Protein AF-A0A2W6ZWV1-F1 (afdb_monomer)

Foldseek 3Di:
DDDDDDDDDDDDDPPPPPPPPPPDDDDDDDDDDDDDDDDDDDDDDDDDDDDDDDDDDDPPVPDDQFQWDDDPNDTDGDPPRNPPVVVVVVVVVVVVVVVVVVVVVVVVVVLADKAWEWDWALEAQIKIAIDIHHDDPADKWKWKWKDAPPDPDTDTPPVPTDRMDHHHPVQARIKMKMWIWGDDPPDIDIHIHDIHDSRHYDDD

Structure (mmCIF, N/CA/C/O backbone):
data_AF-A0A2W6ZWV1-F1
#
_entry.id   AF-A0A2W6ZWV1-F1
#
loop_
_atom_site.group_PDB
_atom_site.id
_atom_site.type_symbol
_atom_site.label_atom_id
_atom_site.label_alt_id
_atom_site.label_comp_id
_atom_site.label_asym_id
_atom_site.label_entity_id
_atom_site.label_seq_id
_atom_site.pdbx_PDB_ins_code
_atom_site.Cartn_x
_atom_site.Cartn_y
_atom_site.Cartn_z
_atom_site.occupancy
_atom_site.B_iso_or_equiv
_atom_site.auth_seq_id
_atom_site.auth_comp_id
_atom_site.auth_asym_id
_atom_site.auth_atom_id
_atom_site.pdbx_PDB_model_num
ATOM 1 N N . MET A 1 1 ? -29.691 -20.496 -54.248 1.00 43.66 1 MET A N 1
ATOM 2 C CA . MET A 1 1 ? -29.386 -19.123 -54.711 1.00 43.66 1 MET A CA 1
ATOM 3 C C . MET A 1 1 ? -30.352 -18.243 -53.939 1.00 43.66 1 MET A C 1
ATOM 5 O O . MET A 1 1 ? -31.536 -18.476 -54.107 1.00 43.66 1 MET A O 1
ATOM 9 N N . ILE A 1 2 ? -29.991 -17.430 -52.940 1.00 44.47 2 ILE A N 1
ATOM 10 C CA . ILE A 1 2 ? -29.048 -16.289 -52.891 1.00 44.47 2 ILE A CA 1
ATOM 11 C C . ILE A 1 2 ? -28.794 -16.019 -51.376 1.00 44.47 2 ILE A C 1
ATOM 13 O O . ILE A 1 2 ? -29.762 -15.986 -50.627 1.00 44.47 2 ILE A O 1
ATOM 17 N N . ASN A 1 3 ? -27.601 -16.283 -50.833 1.00 34.16 3 ASN A N 1
ATOM 18 C CA . ASN A 1 3 ? -26.575 -15.346 -50.321 1.00 34.16 3 ASN A CA 1
ATOM 19 C C . ASN A 1 3 ? -27.054 -14.082 -49.561 1.00 34.16 3 ASN A C 1
ATOM 21 O O . ASN A 1 3 ? -27.699 -13.250 -50.177 1.00 34.16 3 ASN A O 1
ATOM 25 N N . GLU A 1 4 ? -26.676 -13.943 -48.275 1.00 42.50 4 GLU A N 1
ATOM 26 C CA . GLU A 1 4 ? -26.091 -12.743 -47.616 1.00 42.50 4 GLU A CA 1
ATOM 27 C C . GLU A 1 4 ? -26.256 -12.788 -46.079 1.00 42.50 4 GLU A C 1
ATOM 29 O O . GLU A 1 4 ? -27.302 -12.464 -45.521 1.00 42.50 4 GLU A O 1
ATOM 34 N N . THR A 1 5 ? -25.180 -13.149 -45.376 1.00 47.94 5 THR A N 1
ATOM 35 C CA . THR A 1 5 ? -24.974 -12.852 -43.949 1.00 47.94 5 THR A CA 1
ATOM 36 C C . THR A 1 5 ? -23.886 -11.792 -43.842 1.00 47.94 5 THR A C 1
ATOM 38 O O . THR A 1 5 ? -22.761 -12.001 -44.292 1.00 47.94 5 THR A O 1
ATOM 41 N N . ALA A 1 6 ? -24.240 -10.648 -43.258 1.00 41.69 6 ALA A N 1
ATOM 42 C CA . ALA A 1 6 ? -23.368 -9.504 -43.041 1.00 41.69 6 ALA A CA 1
ATOM 43 C C . ALA A 1 6 ? -22.254 -9.827 -42.026 1.00 41.69 6 ALA A C 1
ATOM 45 O O . ALA A 1 6 ? -22.515 -10.047 -40.842 1.00 41.69 6 ALA A O 1
ATOM 46 N N . GLN A 1 7 ? -21.007 -9.816 -42.496 1.00 43.12 7 GLN A N 1
ATOM 47 C CA . GLN A 1 7 ? -19.794 -9.972 -41.695 1.00 43.12 7 GLN A CA 1
ATOM 48 C C . GLN A 1 7 ? -19.290 -8.588 -41.247 1.00 43.12 7 GLN A C 1
ATOM 50 O O . GLN A 1 7 ? -19.015 -7.719 -42.075 1.00 43.12 7 GLN A O 1
ATOM 55 N N . ARG A 1 8 ? -19.157 -8.375 -39.931 1.00 38.84 8 ARG A N 1
ATOM 56 C CA . ARG A 1 8 ? -18.456 -7.215 -39.347 1.00 38.84 8 ARG A CA 1
ATOM 57 C C . ARG A 1 8 ? -16.939 -7.311 -39.604 1.00 38.84 8 ARG A C 1
ATOM 59 O O . ARG A 1 8 ? -16.401 -8.417 -39.549 1.00 38.84 8 ARG A O 1
ATOM 66 N N . PRO A 1 9 ? -16.227 -6.187 -39.800 1.00 42.25 9 PRO A N 1
ATOM 67 C CA . PRO A 1 9 ? -14.775 -6.177 -39.936 1.00 42.25 9 PRO A CA 1
ATOM 68 C C . PRO A 1 9 ? -14.1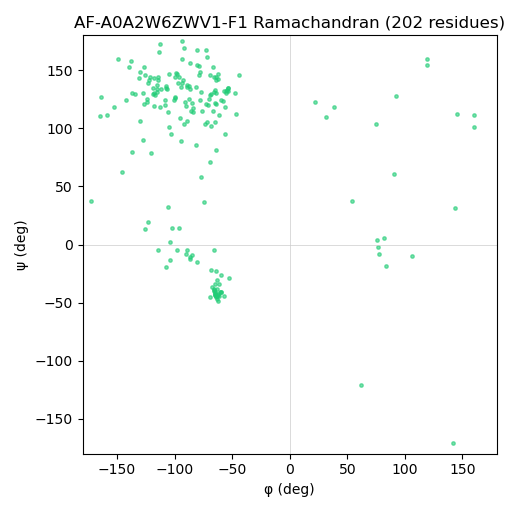09 -6.224 -38.552 1.00 42.25 9 PRO A C 1
ATOM 70 O O . PRO A 1 9 ? -14.525 -5.501 -37.648 1.00 42.25 9 PRO A O 1
ATOM 73 N N . GLY A 1 10 ? -13.070 -7.050 -38.383 1.00 51.28 10 GLY A N 1
ATOM 74 C CA . GLY A 1 10 ? -12.205 -6.969 -37.196 1.00 51.28 10 GLY A CA 1
ATOM 75 C C . GLY A 1 10 ? -11.655 -8.271 -36.610 1.00 51.28 10 GLY A C 1
ATOM 76 O O . GLY A 1 10 ? -11.444 -8.323 -35.405 1.00 51.28 10 GLY A O 1
ATOM 77 N N . GLN A 1 11 ? -11.404 -9.315 -37.405 1.00 43.31 11 GLN A N 1
ATOM 78 C CA . GLN A 1 11 ? -10.593 -10.455 -36.954 1.00 43.31 11 GLN A CA 1
ATOM 79 C C . GLN A 1 11 ? -9.477 -10.730 -37.961 1.00 43.31 11 GLN A C 1
ATOM 81 O O . GLN A 1 11 ? -9.651 -11.486 -38.912 1.00 43.31 11 GLN A O 1
ATOM 86 N N . SER A 1 12 ? -8.327 -10.089 -37.764 1.00 44.97 12 SER A N 1
ATOM 87 C CA . SER A 1 12 ? -7.064 -10.552 -38.335 1.00 44.97 12 SER A CA 1
ATOM 88 C C . SER A 1 12 ? -6.467 -11.602 -37.399 1.00 44.97 12 SER A C 1
ATOM 90 O O . SER A 1 12 ? -6.266 -11.361 -36.209 1.00 44.97 12 SER A O 1
ATOM 92 N N . SER A 1 13 ? -6.259 -12.775 -37.985 1.00 42.81 13 SER A N 1
ATOM 93 C CA . SER A 1 13 ? -5.775 -14.023 -37.414 1.00 42.81 13 SER A CA 1
ATOM 94 C C . SER A 1 13 ? -4.449 -13.882 -36.656 1.00 42.81 13 SER A C 1
ATOM 96 O O . SER A 1 13 ? -3.483 -13.314 -37.156 1.00 42.81 13 SER A O 1
ATOM 98 N N . PHE A 1 14 ? -4.397 -14.484 -35.469 1.00 51.03 14 PHE A N 1
ATOM 99 C CA . PHE A 1 14 ? -3.234 -14.661 -34.589 1.00 51.03 14 PHE A CA 1
ATOM 100 C C . PHE A 1 14 ? -2.252 -15.745 -35.109 1.00 51.03 14 PHE A C 1
ATOM 102 O O . PHE A 1 14 ? -1.696 -16.514 -34.330 1.00 51.03 14 PHE A O 1
ATOM 109 N N . GLY A 1 15 ? -2.072 -15.852 -36.432 1.00 46.47 15 GLY A N 1
ATOM 110 C CA . GLY A 1 15 ? -1.287 -16.916 -37.078 1.00 46.47 15 GLY A CA 1
ATOM 111 C C . GLY A 1 15 ? 0.069 -16.496 -37.657 1.00 46.47 15 GLY A C 1
ATOM 112 O O . GLY A 1 15 ? 0.929 -17.350 -37.836 1.00 46.47 15 GLY A O 1
ATOM 113 N N . ASP A 1 16 ? 0.299 -15.203 -37.907 1.00 47.28 16 ASP A N 1
ATOM 114 C CA . ASP A 1 16 ? 1.434 -14.753 -38.737 1.00 47.28 16 ASP A CA 1
ATOM 115 C C . ASP A 1 16 ? 2.629 -14.165 -37.960 1.00 47.28 16 ASP A C 1
ATOM 117 O O . ASP A 1 16 ? 3.623 -13.768 -38.563 1.00 47.28 16 ASP A O 1
ATOM 121 N N . LEU A 1 17 ? 2.595 -14.140 -36.622 1.00 48.06 17 LEU A N 1
ATOM 122 C CA . LEU A 1 17 ? 3.702 -13.596 -35.810 1.00 48.06 17 LEU A CA 1
ATOM 123 C C . LEU A 1 17 ? 4.677 -14.652 -35.267 1.00 48.06 17 LEU A C 1
ATOM 125 O O . LEU A 1 17 ? 5.706 -14.292 -34.703 1.00 48.06 17 LEU A O 1
ATOM 129 N N . GLN A 1 18 ? 4.412 -15.947 -35.468 1.00 48.28 18 GLN A N 1
ATOM 130 C CA . GLN A 1 18 ? 5.258 -17.008 -34.908 1.00 48.28 18 GLN A CA 1
ATOM 131 C C . GLN A 1 18 ? 6.462 -17.377 -35.798 1.00 48.28 18 GLN A C 1
ATOM 133 O O . GLN A 1 18 ? 7.359 -18.072 -35.335 1.00 48.28 18 GLN A O 1
ATOM 138 N N . ASN A 1 19 ? 6.529 -16.896 -37.047 1.00 44.16 19 ASN A N 1
ATOM 139 C CA . ASN A 1 19 ? 7.543 -17.335 -38.018 1.00 44.16 19 ASN A CA 1
ATOM 140 C C . ASN A 1 19 ? 8.714 -16.349 -38.230 1.00 44.16 19 ASN A C 1
ATOM 142 O O . ASN A 1 19 ? 9.462 -16.485 -39.194 1.00 44.16 19 ASN A O 1
ATOM 146 N N . SER A 1 20 ? 8.887 -15.352 -37.350 1.00 45.50 20 SER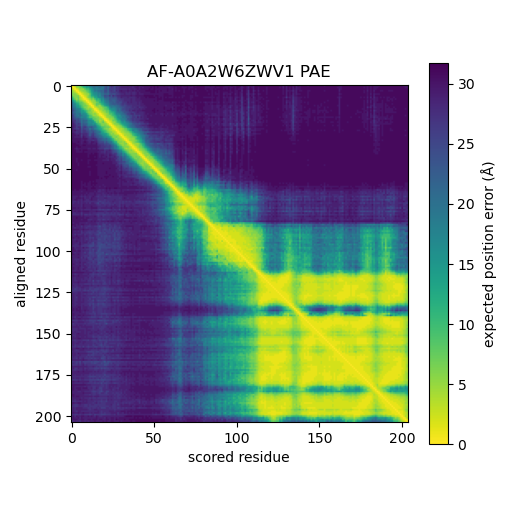 A N 1
ATOM 147 C CA . SER A 1 20 ? 9.931 -14.314 -37.483 1.00 45.50 20 SER A CA 1
ATOM 148 C C . SER A 1 20 ? 10.884 -14.209 -36.278 1.00 45.50 20 SER A C 1
ATOM 150 O O . SER A 1 20 ? 11.548 -13.184 -36.118 1.00 45.50 20 SER A O 1
ATOM 152 N N . MET A 1 21 ? 10.972 -15.241 -35.427 1.00 47.94 21 MET A N 1
AT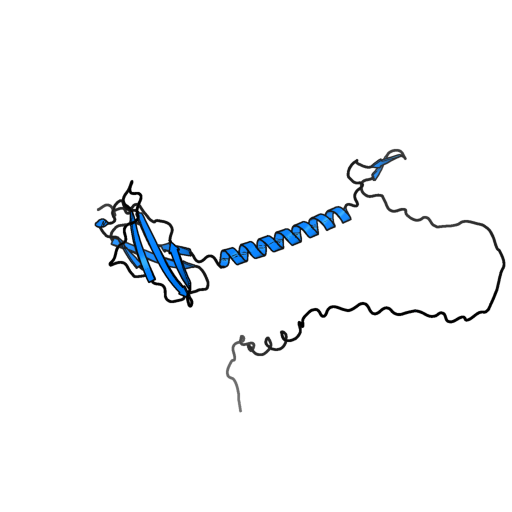OM 153 C CA . MET A 1 21 ? 11.812 -15.228 -34.212 1.00 47.94 21 MET A CA 1
ATOM 154 C C . MET A 1 21 ? 12.810 -16.393 -34.078 1.00 47.94 21 MET A C 1
ATOM 156 O O . MET A 1 21 ? 13.438 -16.519 -33.035 1.00 47.94 21 MET A O 1
ATOM 160 N N . ASP A 1 22 ? 13.059 -17.158 -35.148 1.00 47.38 22 ASP A N 1
ATOM 161 C CA . ASP A 1 22 ? 14.064 -18.245 -35.180 1.00 47.38 22 ASP A CA 1
ATOM 162 C C . ASP A 1 22 ? 15.343 -17.895 -35.979 1.00 47.38 22 ASP A C 1
ATOM 164 O O . ASP A 1 22 ? 15.986 -18.740 -36.600 1.00 47.38 22 ASP A O 1
ATOM 168 N N . SER A 1 23 ? 15.760 -16.625 -36.001 1.00 51.56 23 SER A N 1
ATOM 169 C CA . SER A 1 23 ? 17.027 -16.230 -36.647 1.00 51.56 23 SER A CA 1
ATOM 170 C C . SER A 1 23 ? 17.737 -15.081 -35.944 1.00 51.56 23 SER A C 1
ATOM 172 O O . SER A 1 23 ? 17.967 -14.029 -36.527 1.00 51.56 23 SER A O 1
ATOM 174 N N . MET A 1 24 ? 18.142 -15.300 -34.693 1.00 44.84 24 MET A N 1
ATOM 175 C CA . MET A 1 24 ? 19.261 -14.564 -34.090 1.00 44.84 24 MET A CA 1
ATOM 176 C C . MET A 1 24 ? 20.141 -15.545 -33.317 1.00 44.84 24 MET A C 1
ATOM 178 O O . MET A 1 24 ? 20.039 -15.705 -32.104 1.00 44.84 24 MET A O 1
ATOM 182 N N . GLY A 1 25 ? 20.976 -16.251 -34.080 1.00 45.16 25 GLY A N 1
ATOM 183 C CA . GLY A 1 25 ? 22.075 -17.047 -33.559 1.00 45.16 25 GLY A CA 1
ATOM 184 C C . GLY A 1 25 ? 23.157 -16.175 -32.915 1.00 45.16 25 GLY A C 1
ATOM 185 O O . GLY A 1 25 ? 23.340 -15.006 -33.254 1.00 45.16 25 GLY A O 1
ATOM 186 N N . LEU A 1 26 ? 23.848 -16.799 -31.967 1.00 50.38 26 LEU A N 1
ATOM 187 C CA . LEU A 1 26 ? 25.019 -16.336 -31.221 1.00 50.38 26 LEU A CA 1
ATOM 188 C C . LEU A 1 26 ? 26.076 -15.648 -32.114 1.00 50.38 26 LEU A C 1
ATOM 190 O O . LEU A 1 26 ? 26.304 -16.111 -33.233 1.00 50.38 26 LEU A O 1
ATOM 194 N N . PRO A 1 27 ? 26.802 -14.619 -31.632 1.00 45.56 27 PRO A N 1
ATOM 195 C CA . PRO A 1 27 ? 27.991 -14.145 -32.329 1.00 45.56 27 PRO A CA 1
ATOM 196 C C . PRO A 1 27 ? 29.132 -15.162 -32.171 1.00 45.56 27 PRO A C 1
ATOM 198 O O . PRO A 1 27 ? 29.745 -15.286 -31.111 1.00 45.56 27 PRO A O 1
ATOM 201 N N . ASP A 1 28 ? 29.398 -15.889 -33.254 1.00 44.91 28 ASP A N 1
ATOM 202 C CA . ASP A 1 28 ? 30.592 -16.704 -33.460 1.00 44.91 28 ASP A CA 1
ATOM 203 C C . ASP A 1 28 ? 31.830 -15.787 -33.543 1.00 44.91 28 ASP A C 1
ATOM 205 O O . ASP A 1 28 ? 31.824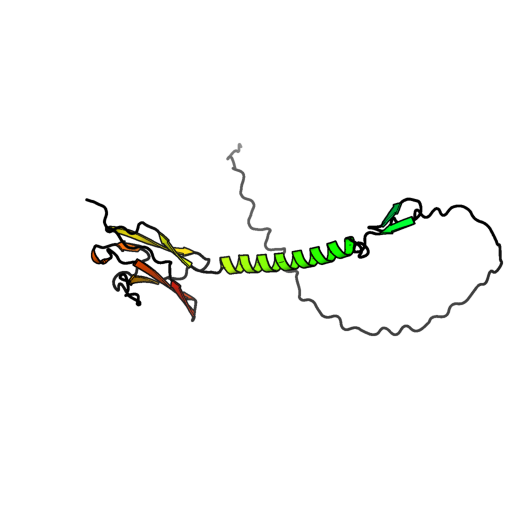 -14.765 -34.237 1.00 44.91 28 ASP A O 1
ATOM 209 N N . VAL A 1 29 ? 32.887 -16.117 -32.802 1.00 51.88 29 VAL A N 1
ATOM 210 C CA . VAL A 1 29 ? 34.130 -15.333 -32.730 1.00 51.88 29 VAL A CA 1
ATOM 211 C C . VAL A 1 29 ? 35.028 -15.718 -33.911 1.00 51.88 29 VAL A C 1
ATOM 213 O O . VAL A 1 29 ? 35.492 -16.859 -33.958 1.00 51.88 29 VAL A O 1
ATOM 216 N N . PRO A 1 30 ? 35.369 -14.813 -34.850 1.00 49.31 30 PRO A N 1
ATOM 217 C CA . PRO A 1 30 ? 36.298 -15.170 -35.912 1.00 49.31 30 PRO A CA 1
ATOM 218 C C . PRO A 1 30 ? 37.742 -15.206 -35.392 1.00 49.31 30 PRO A C 1
ATOM 220 O O . PRO A 1 30 ? 38.339 -14.186 -35.044 1.00 49.31 30 PRO A O 1
ATOM 223 N N . MET A 1 31 ? 38.335 -16.404 -35.405 1.00 40.31 31 MET A N 1
ATOM 224 C CA . MET A 1 31 ? 39.785 -16.592 -35.373 1.00 40.31 31 MET A CA 1
ATOM 225 C C . MET A 1 31 ? 40.438 -15.919 -36.589 1.00 40.31 31 MET A C 1
ATOM 227 O O . MET A 1 31 ? 40.142 -16.240 -37.741 1.00 40.31 31 MET A O 1
ATOM 231 N N . VAL A 1 32 ? 41.394 -15.031 -36.325 1.00 44.44 32 VAL A N 1
ATOM 232 C CA . VAL A 1 32 ? 42.255 -14.411 -37.336 1.00 44.44 32 VAL A CA 1
ATOM 233 C C . VAL A 1 32 ? 43.188 -15.477 -37.923 1.00 44.44 32 VAL A C 1
ATOM 235 O O . VAL A 1 32 ? 44.186 -15.858 -37.313 1.00 44.44 32 VAL A O 1
ATOM 238 N N . ARG A 1 33 ? 42.878 -15.970 -39.126 1.00 43.34 33 ARG A N 1
ATOM 239 C CA . ARG A 1 33 ? 43.815 -16.754 -39.940 1.00 43.34 33 ARG A CA 1
ATOM 240 C C . ARG A 1 33 ? 44.690 -15.812 -40.766 1.00 43.34 33 ARG A C 1
ATOM 242 O O . ARG A 1 33 ? 44.213 -15.106 -41.649 1.00 43.34 33 ARG A O 1
ATOM 249 N N . SER A 1 34 ? 45.983 -15.836 -40.457 1.00 46.88 34 SER A N 1
ATOM 250 C CA . SER A 1 34 ? 47.065 -15.229 -41.232 1.00 46.88 34 SER A CA 1
ATOM 251 C C . SER A 1 34 ? 47.057 -15.755 -42.673 1.00 46.88 34 SER A C 1
ATOM 253 O O . SER A 1 34 ? 47.219 -16.954 -42.898 1.00 46.88 34 SER A O 1
ATOM 255 N N . LEU A 1 35 ? 46.862 -14.863 -43.646 1.00 51.19 35 LEU A N 1
ATOM 256 C CA . LEU A 1 35 ? 47.066 -15.143 -45.066 1.00 51.19 35 LEU A CA 1
ATOM 257 C C . LEU A 1 35 ? 48.363 -14.471 -45.517 1.00 51.19 35 LEU A C 1
ATOM 259 O O . LEU A 1 35 ? 48.436 -13.267 -45.764 1.00 51.19 35 LEU A O 1
ATOM 263 N N . SER A 1 36 ? 49.395 -15.297 -45.616 1.00 45.31 36 SER A N 1
ATOM 264 C CA . SER A 1 36 ? 50.686 -15.026 -46.231 1.00 45.31 36 SER A CA 1
ATOM 265 C C . SER A 1 36 ? 50.509 -14.719 -47.723 1.00 45.31 36 SER A C 1
ATOM 267 O O . SER A 1 36 ? 50.160 -15.582 -48.528 1.00 45.31 36 SER A O 1
ATOM 269 N N . ARG A 1 37 ? 50.762 -13.465 -48.111 1.00 42.75 37 ARG A N 1
ATOM 270 C CA . ARG A 1 37 ? 50.721 -13.010 -49.506 1.00 42.75 37 ARG A CA 1
ATOM 271 C C . ARG A 1 37 ? 52.112 -13.132 -50.130 1.00 42.75 37 ARG A C 1
ATOM 273 O O . ARG A 1 37 ? 52.989 -12.316 -49.866 1.00 42.75 37 ARG A O 1
ATOM 280 N N . ALA A 1 38 ? 52.311 -14.154 -50.960 1.00 53.00 38 ALA A N 1
ATOM 281 C CA . ALA A 1 38 ? 53.476 -14.263 -51.837 1.00 53.00 38 ALA A CA 1
ATOM 282 C C . ALA A 1 38 ? 53.317 -13.352 -53.078 1.00 53.00 38 ALA A C 1
ATOM 284 O O . ALA A 1 38 ? 52.190 -13.143 -53.541 1.00 53.00 38 ALA A O 1
ATOM 285 N N . PRO A 1 39 ? 54.413 -12.806 -53.640 1.00 50.28 39 PRO A N 1
ATOM 286 C CA . PRO A 1 39 ? 54.352 -11.829 -54.721 1.00 50.28 39 PRO A CA 1
ATOM 287 C C . PRO A 1 39 ? 54.299 -12.512 -56.095 1.00 50.28 39 PRO A C 1
ATOM 289 O O . PRO A 1 39 ? 55.074 -13.424 -56.380 1.00 50.28 39 PRO A O 1
ATOM 292 N N . ARG A 1 40 ? 53.437 -12.020 -56.992 1.00 51.53 40 ARG A N 1
ATOM 293 C CA . ARG A 1 40 ? 53.537 -12.299 -58.431 1.00 51.53 40 ARG A CA 1
ATOM 294 C C . ARG A 1 40 ? 54.068 -11.062 -59.143 1.00 51.53 40 ARG A C 1
ATOM 296 O O . ARG A 1 40 ? 53.431 -10.015 -59.162 1.00 51.53 40 ARG A O 1
ATOM 303 N N . ARG A 1 41 ? 55.269 -11.223 -59.693 1.00 46.84 41 ARG A N 1
ATOM 304 C CA . ARG A 1 41 ? 55.918 -10.316 -60.636 1.00 46.84 41 ARG A CA 1
ATOM 305 C C . ARG A 1 41 ? 55.171 -10.379 -61.970 1.00 46.84 41 ARG A C 1
ATOM 307 O O . ARG A 1 41 ? 55.024 -11.471 -62.506 1.00 46.84 41 ARG A O 1
ATOM 314 N N . SER A 1 42 ? 54.795 -9.227 -62.512 1.00 48.78 42 SER A N 1
ATOM 315 C CA . SER A 1 42 ? 54.659 -9.025 -63.956 1.00 48.78 42 SER A CA 1
ATOM 316 C C . SER A 1 42 ? 55.153 -7.625 -64.287 1.00 48.78 42 SER A C 1
ATOM 318 O O . SER A 1 42 ? 54.741 -6.644 -63.675 1.00 48.78 42 SER A O 1
ATOM 320 N N . ALA A 1 43 ? 56.113 -7.591 -65.198 1.00 44.81 43 ALA A N 1
ATOM 321 C CA . ALA A 1 43 ? 56.806 -6.419 -65.696 1.00 44.81 43 ALA A CA 1
ATOM 322 C C . ALA A 1 43 ? 56.134 -5.877 -66.974 1.00 44.81 43 ALA A C 1
ATOM 324 O O . ALA A 1 43 ? 55.307 -6.570 -67.563 1.00 44.81 43 ALA A O 1
ATOM 325 N N . ILE A 1 44 ? 56.653 -4.723 -67.435 1.00 49.22 44 ILE A N 1
ATOM 326 C CA . ILE A 1 44 ? 56.526 -4.093 -68.773 1.00 49.22 44 ILE A CA 1
ATOM 327 C C . ILE A 1 44 ? 55.336 -3.097 -68.854 1.00 49.22 44 ILE A C 1
ATOM 329 O O . ILE A 1 44 ? 54.234 -3.453 -68.469 1.00 49.22 44 ILE A O 1
ATOM 333 N N . ALA A 1 45 ? 55.440 -1.828 -69.287 1.00 42.75 45 ALA A N 1
ATOM 334 C CA . ALA A 1 45 ? 56.453 -1.085 -70.049 1.00 42.75 45 ALA A CA 1
ATOM 335 C C . ALA A 1 45 ? 56.507 0.415 -69.666 1.00 42.75 45 ALA A C 1
ATOM 337 O O . ALA A 1 45 ? 55.541 0.986 -69.170 1.00 42.75 45 ALA A O 1
ATOM 338 N N . MET A 1 46 ? 57.645 1.036 -69.992 1.00 47.03 46 MET A N 1
ATOM 339 C CA . MET A 1 46 ? 57.938 2.473 -69.994 1.00 47.03 46 MET A CA 1
ATOM 340 C C . MET A 1 46 ? 57.078 3.298 -70.968 1.00 47.03 46 MET A C 1
ATOM 342 O O . MET A 1 46 ? 56.893 2.890 -72.111 1.00 47.03 46 MET A O 1
ATOM 346 N N . ALA A 1 47 ? 56.770 4.540 -70.580 1.00 46.47 47 ALA A N 1
ATOM 347 C CA . ALA A 1 47 ? 56.877 5.708 -71.459 1.00 46.47 47 ALA A CA 1
ATOM 348 C C . ALA A 1 47 ? 57.127 6.967 -70.608 1.00 46.47 47 ALA A C 1
ATOM 350 O O . ALA A 1 47 ? 56.327 7.318 -69.744 1.00 46.47 47 ALA A O 1
ATOM 351 N N . ALA A 1 48 ? 58.270 7.614 -70.828 1.00 47.53 48 ALA A N 1
ATOM 352 C CA . ALA A 1 48 ? 58.645 8.894 -70.241 1.00 47.53 48 ALA A CA 1
ATOM 353 C C . ALA A 1 48 ? 58.354 10.025 -71.240 1.00 47.53 48 ALA A C 1
ATOM 355 O O . ALA A 1 48 ? 58.538 9.809 -72.435 1.00 47.53 48 ALA A O 1
ATOM 356 N N . LEU A 1 49 ? 57.978 11.213 -70.744 1.00 44.97 49 LEU A N 1
ATOM 357 C CA . LEU A 1 49 ? 58.624 12.518 -71.008 1.00 44.97 49 LEU A CA 1
ATOM 358 C C . LEU A 1 49 ? 57.680 13.707 -70.705 1.00 44.97 49 LEU A C 1
ATOM 360 O O . LEU A 1 49 ? 56.690 13.933 -71.387 1.00 44.97 49 LEU A O 1
ATOM 364 N N . LEU A 1 50 ? 58.049 14.440 -69.648 1.00 50.84 50 LEU A N 1
ATOM 365 C CA . LEU A 1 50 ? 58.070 15.902 -69.454 1.00 50.84 50 LEU A CA 1
ATOM 366 C C . LEU A 1 50 ? 57.189 16.824 -70.329 1.00 50.84 50 LEU A C 1
ATOM 368 O O . LEU A 1 50 ? 57.424 16.982 -71.523 1.00 50.84 50 LEU A O 1
ATO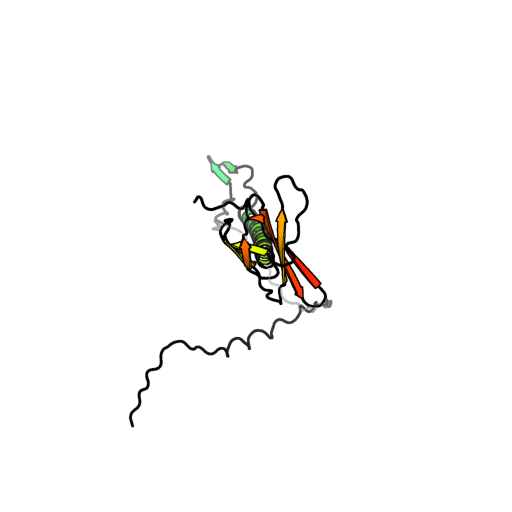M 372 N N . GLY A 1 51 ? 56.336 17.606 -69.654 1.00 41.41 51 GLY A N 1
ATOM 373 C CA . GLY A 1 51 ? 55.752 18.857 -70.153 1.00 41.41 51 GLY A CA 1
ATOM 374 C C . GLY A 1 51 ? 55.274 19.744 -68.995 1.00 41.41 51 GLY A C 1
ATOM 375 O O . GLY A 1 51 ? 54.351 19.385 -68.270 1.00 41.41 51 GLY A O 1
ATOM 376 N N . SER A 1 52 ? 55.953 20.869 -68.788 1.00 48.00 52 SER A N 1
ATOM 377 C CA . SER A 1 52 ? 55.785 21.802 -67.667 1.00 48.00 52 SER A CA 1
ATOM 378 C C . SER A 1 52 ? 54.700 22.870 -67.906 1.00 48.00 52 SER A C 1
ATOM 380 O O . SER A 1 52 ? 54.505 23.294 -69.038 1.00 48.00 52 SER A O 1
ATOM 382 N N . LEU A 1 53 ? 54.164 23.407 -66.794 1.00 48.03 53 LEU A N 1
ATOM 383 C CA . LEU A 1 53 ? 53.737 24.810 -66.574 1.00 48.03 53 LEU A CA 1
ATOM 384 C C . LEU A 1 53 ? 52.425 25.332 -67.219 1.00 48.03 53 LEU A C 1
ATOM 386 O O . LEU A 1 53 ? 52.414 25.751 -68.367 1.00 48.03 53 LEU A O 1
ATOM 390 N N . LEU A 1 54 ? 51.367 25.460 -66.394 1.00 45.69 54 LEU A N 1
ATOM 391 C CA . LEU A 1 54 ? 50.770 26.727 -65.887 1.00 45.69 54 LEU A CA 1
ATOM 392 C C . LEU A 1 54 ? 49.236 26.681 -65.721 1.00 45.69 54 LEU A C 1
ATOM 394 O O . LEU A 1 54 ? 48.474 26.659 -66.676 1.00 45.69 54 LEU A O 1
ATOM 398 N N . ALA A 1 55 ? 48.836 26.732 -64.446 1.00 52.06 55 ALA A N 1
ATOM 399 C CA . ALA A 1 55 ? 47.738 27.506 -63.864 1.00 52.06 55 ALA A CA 1
ATOM 400 C C . ALA A 1 55 ? 46.489 27.800 -64.717 1.00 52.06 55 ALA A C 1
ATOM 402 O O . ALA A 1 55 ? 46.469 28.741 -65.506 1.00 52.06 55 ALA A O 1
ATOM 403 N N . SER A 1 56 ? 45.370 27.157 -64.374 1.00 46.19 56 SER A N 1
ATOM 404 C CA . SER A 1 56 ? 44.108 27.873 -64.119 1.00 46.19 56 SER A CA 1
ATOM 405 C C . SER A 1 56 ? 43.111 26.981 -63.373 1.00 46.19 56 SER A C 1
ATOM 407 O O . SER A 1 56 ? 42.777 25.895 -63.828 1.00 46.19 56 SER A O 1
ATOM 409 N N . GLY A 1 57 ? 42.591 27.481 -62.249 1.00 52.31 57 GLY A N 1
ATOM 410 C CA . GLY A 1 57 ? 41.251 27.111 -61.790 1.00 52.31 57 GLY A CA 1
ATOM 411 C C . GLY A 1 57 ? 41.122 25.907 -60.858 1.00 52.31 57 GLY A C 1
ATOM 412 O O . GLY A 1 57 ? 40.362 24.993 -61.143 1.00 52.31 57 GLY A O 1
ATOM 413 N N . LEU A 1 58 ? 41.743 25.956 -59.680 1.00 40.59 58 LEU A N 1
ATOM 414 C CA . LEU A 1 58 ? 41.122 25.363 -58.493 1.00 40.59 58 LEU A CA 1
ATOM 415 C C . LEU A 1 58 ? 40.946 26.474 -57.464 1.00 40.59 58 LEU A C 1
ATOM 417 O O . LEU A 1 58 ? 41.710 26.601 -56.511 1.00 40.59 58 LEU A O 1
ATOM 421 N N . ALA A 1 59 ? 39.908 27.288 -57.666 1.00 42.62 59 ALA A N 1
ATOM 422 C CA . ALA A 1 59 ? 39.229 27.905 -56.540 1.00 42.62 59 ALA A CA 1
ATOM 423 C C . ALA A 1 59 ? 38.619 26.754 -55.731 1.00 42.62 59 ALA A C 1
ATOM 425 O O . ALA A 1 59 ? 37.460 26.387 -55.905 1.00 42.62 59 ALA A O 1
ATOM 426 N N . GLN A 1 60 ? 39.437 26.111 -54.898 1.00 43.94 60 GLN A N 1
ATOM 427 C CA . GLN A 1 60 ? 38.897 25.344 -53.795 1.00 43.94 60 GLN A CA 1
ATOM 428 C C . GLN A 1 60 ? 38.236 26.391 -52.913 1.00 43.94 60 GLN A C 1
ATOM 430 O O . GLN A 1 60 ? 38.926 27.205 -52.305 1.00 43.94 60 GLN A O 1
ATOM 435 N N . ALA A 1 61 ? 36.907 26.443 -52.931 1.00 40.59 61 ALA A N 1
ATOM 436 C CA . ALA A 1 61 ? 36.153 27.076 -51.869 1.00 40.59 61 ALA A CA 1
ATOM 437 C C . ALA A 1 61 ? 36.590 26.367 -50.581 1.00 40.59 61 ALA A C 1
ATOM 439 O O . ALA A 1 61 ? 36.181 25.240 -50.306 1.00 40.59 61 ALA A O 1
ATOM 440 N N . GLN A 1 62 ? 37.562 26.962 -49.893 1.00 43.69 62 GLN A N 1
ATOM 441 C CA . GLN A 1 62 ? 38.161 26.395 -48.700 1.00 43.69 62 GLN A CA 1
ATOM 442 C C . GLN A 1 62 ? 37.096 26.466 -47.614 1.00 43.69 62 GLN A C 1
ATOM 444 O O . GLN A 1 62 ? 36.500 27.522 -47.397 1.00 43.69 62 GLN A O 1
ATOM 449 N N . GLY A 1 63 ? 36.813 25.313 -47.008 1.00 48.53 63 GLY A N 1
ATOM 450 C CA . GLY A 1 63 ? 35.804 25.167 -45.969 1.00 48.53 63 GLY A CA 1
ATOM 451 C C . GLY A 1 63 ? 35.945 26.259 -44.916 1.00 48.53 63 GLY A C 1
ATOM 452 O O . GLY A 1 63 ? 37.038 26.520 -44.414 1.00 48.53 63 GLY A O 1
ATOM 453 N N . MET A 1 64 ? 34.832 26.917 -44.607 1.00 58.50 64 MET A N 1
ATOM 454 C CA . MET A 1 64 ? 34.791 27.876 -43.5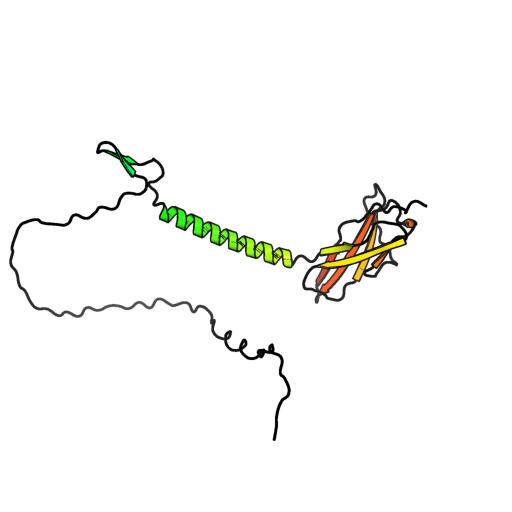14 1.00 58.50 64 MET A CA 1
ATOM 455 C C . MET A 1 64 ? 35.059 27.111 -42.216 1.00 58.50 64 MET A C 1
ATOM 457 O O . MET A 1 64 ? 34.353 26.150 -41.911 1.00 58.50 64 MET A O 1
ATOM 461 N N . VAL A 1 65 ? 36.111 27.498 -41.490 1.00 63.25 65 VAL A N 1
ATOM 462 C CA . VAL A 1 65 ? 36.463 26.884 -40.205 1.00 63.25 65 VAL A CA 1
ATOM 463 C C . VAL A 1 65 ? 35.328 27.179 -39.215 1.00 63.25 65 VAL A C 1
ATOM 465 O O . VAL A 1 65 ? 35.026 28.357 -38.993 1.00 63.25 65 VAL A O 1
ATOM 468 N N . PRO A 1 66 ? 34.676 26.156 -38.630 1.00 64.00 66 PRO A N 1
ATOM 469 C CA . PRO A 1 66 ? 33.618 26.362 -37.648 1.00 64.00 66 PRO A CA 1
ATOM 470 C C . PRO A 1 66 ? 34.124 27.234 -36.495 1.00 64.00 66 PRO A C 1
ATOM 472 O O . PRO A 1 66 ? 35.201 26.995 -35.956 1.00 64.00 66 PRO A O 1
ATOM 475 N N . GLY A 1 67 ? 33.368 28.271 -36.135 1.00 64.94 67 GLY A N 1
ATOM 476 C CA . GLY A 1 67 ? 33.722 29.156 -35.021 1.00 64.94 67 GLY A CA 1
ATOM 477 C C . GLY A 1 67 ? 34.745 30.256 -35.333 1.00 64.94 67 GLY A C 1
ATOM 478 O O . GLY A 1 67 ? 35.121 30.980 -34.408 1.00 64.94 67 GLY A O 1
ATOM 479 N N . CYS A 1 68 ? 35.160 30.425 -36.594 1.00 72.25 68 CYS A N 1
ATOM 480 C CA . CYS A 1 68 ? 36.005 31.538 -37.031 1.00 72.25 68 CYS A CA 1
ATOM 481 C C . CYS A 1 68 ? 35.273 32.448 -38.025 1.00 72.25 68 CYS A C 1
ATOM 483 O O . CYS A 1 68 ? 34.704 31.980 -39.010 1.00 72.25 68 CYS A O 1
ATOM 485 N N . GLN A 1 69 ? 35.324 33.757 -37.785 1.00 74.06 69 GLN A N 1
ATOM 486 C CA . GLN A 1 69 ? 34.817 34.782 -38.695 1.00 74.06 69 GLN A CA 1
ATOM 487 C C . GLN A 1 69 ? 35.986 35.622 -39.218 1.00 74.06 69 GLN A C 1
ATOM 489 O O . GLN A 1 69 ? 36.941 35.880 -38.494 1.00 74.06 69 GLN A O 1
ATOM 494 N N . LEU A 1 70 ? 35.915 36.048 -40.480 1.00 74.88 70 LEU A N 1
ATOM 495 C CA . LEU A 1 70 ? 36.825 37.047 -41.039 1.00 74.88 70 LEU A CA 1
ATOM 496 C C . LEU A 1 70 ? 36.305 38.447 -40.703 1.00 74.88 70 LEU A C 1
ATOM 498 O O . LEU A 1 70 ? 35.250 38.843 -41.203 1.00 74.88 70 LEU A O 1
ATOM 502 N N . VAL A 1 71 ? 37.044 39.196 -39.888 1.00 76.12 71 VAL A N 1
ATOM 503 C CA . VAL A 1 71 ? 36.792 40.616 -39.609 1.00 76.12 71 VAL A CA 1
ATOM 504 C C . VAL A 1 71 ? 38.061 41.388 -39.959 1.00 76.12 71 VAL A C 1
ATOM 506 O O . VAL A 1 71 ? 39.149 41.078 -39.470 1.00 76.12 71 VAL A O 1
ATOM 509 N N . ASP A 1 72 ? 37.928 42.357 -40.865 1.00 67.88 72 ASP A N 1
ATOM 510 C CA . ASP A 1 72 ? 39.021 43.209 -41.358 1.00 67.88 72 ASP A CA 1
ATOM 511 C C . ASP A 1 72 ? 40.235 42.441 -41.915 1.00 67.88 72 ASP A C 1
ATOM 513 O O . ASP A 1 72 ? 41.389 42.820 -41.727 1.00 67.88 72 ASP A O 1
ATOM 517 N N . GLY A 1 73 ? 39.984 41.325 -42.605 1.00 74.62 73 GLY A N 1
ATOM 518 C CA . GLY A 1 73 ? 41.037 40.514 -43.230 1.00 74.62 73 GLY A CA 1
ATOM 519 C C . GLY A 1 73 ? 41.855 39.656 -42.259 1.00 74.62 73 GLY A C 1
ATOM 520 O O . GLY A 1 73 ? 42.773 38.965 -42.696 1.00 74.62 73 GLY A O 1
ATOM 521 N N . SER A 1 74 ? 41.510 39.651 -40.969 1.00 68.75 74 SER A N 1
ATOM 522 C CA . SER A 1 74 ? 42.044 38.721 -39.971 1.00 68.75 74 SER A CA 1
ATOM 523 C C . SER A 1 74 ? 40.989 37.664 -39.629 1.00 68.75 74 SER A C 1
ATOM 525 O O . SER A 1 74 ? 39.797 37.937 -39.704 1.00 68.75 74 SER A O 1
ATOM 527 N N . LEU A 1 75 ? 41.412 36.435 -39.321 1.00 69.56 75 LEU A N 1
ATOM 528 C CA . LEU A 1 75 ? 40.534 35.345 -38.880 1.00 69.56 75 LEU A CA 1
ATOM 529 C C . LEU A 1 75 ? 40.404 35.410 -37.355 1.00 69.56 75 LEU A C 1
ATOM 531 O O . LEU A 1 75 ? 41.338 35.060 -36.633 1.00 69.56 75 LEU A O 1
ATOM 535 N N . GLN A 1 76 ? 39.251 35.846 -36.855 1.00 70.38 76 GLN A N 1
ATOM 536 C CA . GLN A 1 76 ? 38.928 35.840 -35.432 1.00 70.38 76 GLN A CA 1
ATOM 537 C C . GLN A 1 76 ? 38.134 34.577 -35.107 1.00 70.38 76 GLN A C 1
ATOM 539 O O . GLN A 1 76 ? 36.970 34.432 -35.477 1.00 70.38 76 GLN A O 1
ATOM 544 N N . CYS A 1 77 ? 38.775 33.653 -34.399 1.00 73.81 77 CYS A N 1
ATOM 545 C CA . CYS A 1 77 ? 38.128 32.462 -33.863 1.00 73.81 77 CYS A CA 1
ATOM 546 C C . CYS A 1 77 ? 37.696 32.713 -32.422 1.00 73.81 77 CYS A C 1
ATOM 548 O O . CYS A 1 77 ? 38.475 33.243 -31.628 1.00 73.81 77 CYS A O 1
ATOM 550 N N . VAL A 1 78 ? 36.475 32.311 -32.065 1.00 68.31 78 VAL A N 1
ATOM 551 C CA . VAL A 1 78 ? 36.032 32.354 -30.667 1.00 68.31 78 VAL A CA 1
ATOM 552 C C . VAL A 1 78 ? 36.786 31.264 -29.896 1.00 68.31 78 VAL A C 1
ATOM 554 O O . VAL A 1 78 ? 36.669 30.082 -30.244 1.00 68.31 78 VAL A O 1
ATOM 557 N N . PRO A 1 79 ? 37.569 31.615 -28.859 1.00 52.88 79 PRO A N 1
ATOM 558 C CA . PRO A 1 79 ? 38.291 30.628 -28.064 1.00 52.88 79 PRO A CA 1
ATOM 559 C C . PRO A 1 79 ? 37.315 29.610 -27.457 1.00 52.88 79 PRO A C 1
ATOM 561 O O . PRO A 1 79 ? 36.379 29.989 -26.759 1.00 52.88 79 PRO A O 1
ATOM 564 N N . GLY A 1 80 ? 37.523 28.321 -27.740 1.00 54.59 80 GLY A N 1
ATOM 565 C CA . GLY A 1 80 ? 36.664 27.223 -27.272 1.00 54.59 80 GLY A CA 1
ATOM 566 C C . GLY A 1 80 ? 35.760 26.585 -28.336 1.00 54.59 80 GLY A C 1
ATOM 567 O O . GLY A 1 80 ? 35.216 25.519 -28.075 1.00 54.59 80 GLY A O 1
ATOM 568 N N . LEU A 1 81 ? 35.652 27.164 -29.541 1.00 57.72 81 LEU A N 1
ATOM 569 C CA . LEU A 1 81 ? 34.919 26.574 -30.680 1.00 57.72 81 LEU A CA 1
ATOM 570 C C . LEU A 1 81 ? 35.817 25.802 -31.668 1.00 57.72 81 LEU A C 1
ATOM 572 O O . LEU A 1 81 ? 35.403 25.504 -32.781 1.00 57.72 81 LEU A O 1
ATOM 576 N N . THR A 1 82 ? 37.055 25.482 -31.281 1.00 54.56 82 THR A N 1
ATOM 577 C CA . THR A 1 82 ? 38.015 24.758 -32.136 1.00 54.56 82 THR A CA 1
ATOM 578 C C . THR A 1 82 ? 37.868 23.237 -32.077 1.00 54.56 82 THR A C 1
ATOM 580 O O . THR A 1 82 ? 38.497 22.534 -32.866 1.00 54.56 82 THR A O 1
ATOM 583 N N . ALA A 1 83 ? 37.051 22.718 -31.155 1.00 56.28 83 ALA A N 1
ATOM 584 C CA . ALA A 1 83 ? 36.560 21.351 -31.231 1.00 56.28 83 ALA A CA 1
ATOM 585 C C . ALA A 1 83 ? 35.432 21.331 -32.262 1.00 56.28 83 ALA A C 1
ATOM 587 O O . ALA A 1 83 ? 34.487 22.107 -32.140 1.00 56.28 83 ALA A O 1
ATOM 588 N N . ASP A 1 84 ? 35.562 20.475 -33.274 1.00 70.38 84 ASP A N 1
ATOM 589 C CA . ASP A 1 84 ? 34.559 20.285 -34.319 1.00 70.38 84 ASP A CA 1
ATOM 590 C C . ASP A 1 84 ? 33.169 20.145 -33.662 1.00 70.38 84 ASP A C 1
ATOM 592 O O . ASP A 1 84 ? 32.949 19.175 -32.926 1.00 70.38 84 ASP A O 1
ATOM 596 N N . PRO A 1 85 ? 32.244 21.112 -33.837 1.00 67.88 85 PRO A N 1
ATOM 597 C CA . PRO A 1 85 ? 30.929 21.081 -33.194 1.00 67.88 85 PRO A CA 1
ATOM 598 C C . PRO A 1 85 ? 30.186 19.762 -33.441 1.00 67.88 85 PRO A C 1
ATOM 600 O O . PRO A 1 85 ? 29.445 19.284 -32.580 1.00 67.88 85 PRO A O 1
ATOM 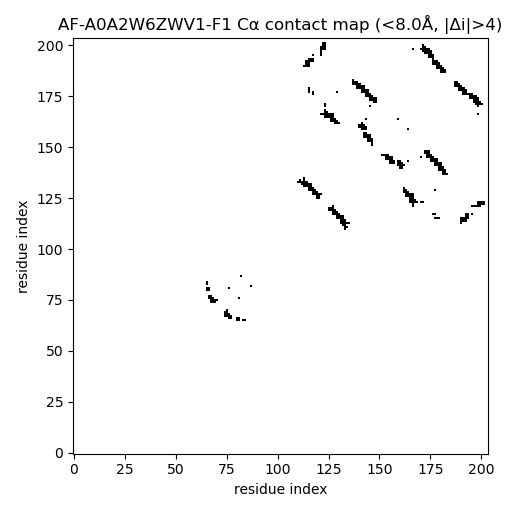603 N N . GLU A 1 86 ? 30.461 19.109 -34.571 1.00 72.25 86 GLU A N 1
ATOM 604 C CA . GLU A 1 86 ? 29.947 17.782 -34.895 1.00 72.25 86 GLU A CA 1
ATOM 605 C C . GLU A 1 86 ? 30.481 16.688 -33.961 1.00 72.25 86 GLU A C 1
ATOM 607 O O . GLU A 1 86 ? 29.730 15.803 -33.543 1.00 72.25 86 GLU A O 1
ATOM 612 N N . GLN A 1 87 ? 31.751 16.752 -33.556 1.00 79.88 87 GLN A N 1
ATOM 613 C CA . GLN A 1 87 ? 32.316 15.829 -32.566 1.00 79.88 87 GLN A CA 1
ATOM 614 C C . GLN A 1 87 ? 31.665 16.022 -31.196 1.00 79.88 87 GLN A C 1
ATOM 616 O O . GLN A 1 87 ? 31.356 15.040 -30.517 1.00 79.88 87 GLN A O 1
ATOM 621 N N . GLN A 1 88 ? 31.391 17.269 -30.807 1.00 81.12 88 GLN A N 1
ATOM 622 C CA . GLN A 1 88 ? 30.690 17.557 -29.557 1.00 81.12 88 GLN A CA 1
ATOM 623 C C . GLN A 1 88 ? 29.257 17.010 -29.582 1.00 81.12 88 GLN A C 1
ATOM 625 O O . GLN A 1 88 ? 28.834 16.354 -28.629 1.00 81.12 88 GLN A O 1
ATOM 630 N N . ILE A 1 89 ? 28.536 17.178 -30.694 1.00 85.38 89 ILE A N 1
ATOM 631 C CA . ILE A 1 89 ? 27.202 16.593 -30.890 1.00 85.38 89 ILE A CA 1
ATOM 632 C C . ILE A 1 89 ? 27.261 15.061 -30.820 1.00 85.38 89 ILE A C 1
ATOM 634 O O . ILE A 1 89 ? 26.395 14.441 -30.205 1.00 85.38 89 ILE A O 1
ATOM 638 N N . GLN A 1 90 ? 28.279 14.427 -31.405 1.00 83.88 90 GLN A N 1
ATOM 639 C CA . GLN A 1 90 ? 28.433 12.970 -31.354 1.00 83.88 90 GLN A CA 1
ATOM 640 C C . GLN A 1 90 ? 28.708 12.450 -29.938 1.00 83.88 90 GLN A C 1
ATOM 642 O O . GLN A 1 90 ? 28.155 11.418 -29.556 1.00 83.88 90 GLN A O 1
ATOM 647 N N . ILE A 1 91 ? 29.530 13.151 -29.151 1.00 87.38 91 ILE A N 1
ATOM 648 C CA . ILE A 1 91 ? 29.774 12.808 -27.742 1.00 87.38 91 ILE A CA 1
ATOM 649 C C . ILE A 1 91 ? 28.478 12.942 -26.938 1.00 87.38 91 ILE A C 1
ATOM 651 O O . ILE A 1 91 ? 28.105 12.008 -26.227 1.00 87.38 91 ILE A O 1
ATOM 655 N N . LEU A 1 92 ? 27.751 14.048 -27.111 1.00 86.81 92 LEU A N 1
ATOM 656 C CA . LEU A 1 92 ? 26.476 14.278 -26.430 1.00 86.81 92 LEU A CA 1
ATOM 657 C C . LEU A 1 92 ? 25.429 13.226 -26.813 1.00 86.81 92 LEU A C 1
ATOM 659 O O . LEU A 1 92 ? 24.756 12.688 -25.942 1.00 86.81 92 LEU A O 1
ATOM 663 N N . ARG A 1 93 ? 25.328 12.850 -28.094 1.00 88.56 93 ARG A N 1
ATOM 664 C CA . ARG A 1 93 ? 24.423 11.779 -28.550 1.00 88.56 93 ARG A CA 1
ATOM 665 C C . ARG A 1 93 ? 24.734 10.437 -27.892 1.00 88.56 93 ARG A C 1
ATOM 667 O O . ARG A 1 93 ? 23.809 9.727 -27.510 1.00 88.56 93 ARG A O 1
ATOM 674 N N . LYS A 1 94 ? 26.019 10.099 -27.735 1.00 89.12 94 LYS A N 1
ATOM 675 C CA . LYS A 1 94 ? 26.439 8.872 -27.039 1.00 89.12 94 LYS A CA 1
ATOM 676 C C . LYS A 1 94 ? 26.032 8.899 -25.568 1.00 89.12 94 LYS A C 1
ATOM 678 O O . LYS A 1 94 ? 25.497 7.907 -25.084 1.00 89.12 94 LYS A O 1
ATOM 683 N N . GLN A 1 95 ? 26.234 10.026 -24.887 1.00 91.44 95 GLN A N 1
ATOM 684 C CA . GLN A 1 95 ? 25.817 10.200 -23.493 1.00 91.44 95 GLN A CA 1
ATOM 685 C C . GLN A 1 95 ? 24.295 10.091 -23.343 1.00 91.44 95 GLN A C 1
ATOM 687 O O . GLN A 1 95 ? 23.829 9.262 -22.573 1.00 91.44 95 GLN A O 1
ATOM 692 N N . ILE A 1 96 ? 23.527 10.801 -24.175 1.00 91.06 96 ILE A N 1
ATOM 693 C CA . ILE A 1 96 ? 22.057 10.735 -24.177 1.00 91.06 96 ILE A CA 1
ATOM 694 C C . ILE A 1 96 ? 21.573 9.299 -24.392 1.00 91.06 96 ILE A C 1
ATOM 696 O O . ILE A 1 96 ? 20.683 8.838 -23.687 1.00 91.06 96 ILE A O 1
ATOM 700 N N . SER A 1 97 ? 22.167 8.569 -25.341 1.00 90.06 97 SER A N 1
ATOM 701 C CA . SER A 1 97 ? 21.772 7.181 -25.600 1.00 90.06 97 SER A CA 1
ATOM 702 C C . SER A 1 97 ? 22.058 6.252 -24.415 1.00 90.06 97 SER A C 1
ATOM 704 O O . SER A 1 97 ? 21.283 5.333 -24.156 1.00 90.06 97 SER A O 1
ATOM 706 N N . ALA A 1 98 ? 23.143 6.505 -23.676 1.00 90.88 98 ALA A N 1
ATOM 707 C CA . ALA A 1 98 ? 23.470 5.759 -22.468 1.00 90.88 98 ALA A CA 1
ATOM 708 C C . ALA A 1 98 ? 22.475 6.075 -21.340 1.00 90.88 98 ALA A C 1
ATOM 710 O O . ALA A 1 98 ? 21.949 5.155 -20.715 1.00 90.88 98 ALA A O 1
ATOM 711 N N . ASP A 1 99 ? 22.158 7.355 -21.144 1.00 88.12 99 ASP A N 1
ATOM 712 C CA . ASP A 1 99 ? 21.224 7.813 -20.113 1.00 88.12 99 ASP A CA 1
ATOM 713 C C . ASP A 1 99 ? 19.801 7.301 -20.377 1.00 88.12 99 ASP A C 1
ATOM 715 O O . ASP A 1 99 ? 19.166 6.750 -19.482 1.00 88.12 99 ASP A O 1
ATOM 719 N N . GLN A 1 100 ? 19.329 7.350 -21.625 1.00 89.56 100 GLN A N 1
ATOM 720 C CA . GLN A 1 100 ? 18.035 6.776 -22.025 1.00 89.56 100 GLN A CA 1
ATOM 721 C C . GLN A 1 100 ? 17.969 5.255 -21.804 1.00 89.56 100 GLN A C 1
ATOM 723 O O . GLN A 1 100 ? 16.917 4.704 -21.461 1.00 89.56 100 GLN A O 1
ATOM 728 N N . GLY A 1 101 ? 19.098 4.560 -21.977 1.00 85.25 101 GLY A N 1
ATOM 729 C CA . GLY A 1 101 ? 19.221 3.144 -21.640 1.00 85.25 101 GLY A CA 1
ATOM 730 C C . GLY A 1 101 ? 19.023 2.897 -20.144 1.00 85.25 101 GLY A C 1
ATOM 731 O O . GLY A 1 101 ? 18.265 2.005 -19.761 1.00 85.25 101 GLY A O 1
ATOM 732 N N . LEU A 1 102 ? 19.638 3.727 -19.296 1.00 86.38 102 LEU A N 1
ATOM 733 C CA . LEU A 1 102 ? 19.458 3.670 -17.843 1.00 86.38 102 LEU A CA 1
ATOM 734 C C . LEU A 1 102 ? 18.022 4.008 -17.431 1.00 86.38 102 LEU A C 1
ATOM 736 O O . LEU A 1 102 ? 17.451 3.298 -16.607 1.00 86.38 102 LEU A O 1
ATOM 740 N N . GLU A 1 103 ? 17.404 5.026 -18.028 1.00 86.00 103 GLU A N 1
ATOM 741 C CA . GLU A 1 103 ? 16.000 5.374 -17.778 1.00 86.00 103 GLU A CA 1
ATOM 742 C C . GLU A 1 103 ? 15.057 4.218 -18.123 1.00 86.00 103 GLU A C 1
ATOM 744 O O . GLU A 1 103 ? 14.138 3.915 -17.363 1.00 86.00 103 GLU A O 1
ATOM 749 N N . THR A 1 104 ? 15.307 3.515 -19.231 1.00 85.50 104 THR A N 1
ATOM 750 C CA . THR A 1 104 ? 14.516 2.338 -19.617 1.00 85.50 104 THR A CA 1
ATOM 751 C C . THR A 1 104 ? 14.623 1.230 -18.570 1.00 85.50 104 THR A C 1
ATOM 753 O O . THR A 1 104 ? 13.606 0.652 -18.183 1.00 85.50 104 THR A O 1
ATOM 756 N N . VAL A 1 105 ? 15.831 0.973 -18.060 1.00 83.69 105 VAL A N 1
ATOM 757 C CA . VAL A 1 105 ? 16.062 -0.003 -16.984 1.00 83.69 105 VAL A CA 1
ATOM 758 C C . VAL A 1 105 ? 15.359 0.422 -15.694 1.00 83.69 105 VAL A C 1
ATOM 760 O O . VAL A 1 105 ? 14.678 -0.396 -15.079 1.00 83.69 105 VAL A O 1
ATOM 763 N N . VAL A 1 106 ? 15.454 1.695 -15.302 1.00 85.19 106 VAL A N 1
ATOM 764 C CA . VAL A 1 106 ? 14.775 2.228 -14.108 1.00 85.19 106 VAL A CA 1
ATOM 765 C C . VAL A 1 106 ? 13.256 2.096 -14.233 1.00 85.19 106 VAL A C 1
ATOM 767 O O . VAL A 1 106 ? 12.607 1.626 -13.299 1.00 85.19 106 VAL A O 1
ATOM 770 N N . ASN A 1 107 ? 12.685 2.430 -15.391 1.00 74.75 107 ASN A N 1
ATOM 771 C CA . ASN A 1 107 ? 11.246 2.318 -15.643 1.00 74.75 107 ASN A CA 1
ATOM 772 C C . ASN A 1 107 ? 10.769 0.858 -15.604 1.00 74.75 107 ASN A C 1
ATOM 774 O O . ASN A 1 107 ? 9.731 0.552 -15.014 1.00 74.75 107 ASN A O 1
ATOM 778 N N . GLN A 1 108 ? 11.546 -0.067 -16.176 1.00 72.50 108 GLN A N 1
ATOM 779 C CA . GLN A 1 108 ? 11.260 -1.502 -16.093 1.00 72.50 108 GLN A CA 1
ATOM 780 C C . GLN A 1 108 ? 11.357 -2.013 -14.654 1.00 72.50 108 GLN A C 1
ATOM 782 O O . GLN A 1 108 ? 10.500 -2.773 -14.209 1.00 72.50 108 GLN A O 1
ATOM 787 N N . GLN A 1 109 ? 12.358 -1.566 -13.899 1.00 68.31 109 GLN A N 1
ATOM 788 C CA . GLN A 1 109 ? 12.542 -1.971 -12.512 1.00 68.31 109 GLN A CA 1
ATOM 789 C C . GLN A 1 109 ? 11.427 -1.438 -11.602 1.00 68.31 109 GLN A C 1
ATOM 791 O O . GLN A 1 109 ? 10.973 -2.159 -10.716 1.00 68.31 109 GLN A O 1
ATOM 796 N N . GLN A 1 110 ? 10.924 -0.224 -11.845 1.00 62.09 110 GLN A N 1
ATOM 797 C CA . GLN A 1 110 ? 9.763 0.325 -11.134 1.00 62.09 110 GLN A CA 1
ATOM 798 C C . GLN A 1 110 ? 8.489 -0.492 -11.377 1.00 62.09 110 GLN A C 1
ATOM 800 O O . GLN A 1 110 ? 7.736 -0.727 -10.433 1.00 62.09 110 GLN A O 1
ATOM 805 N N . ALA A 1 111 ? 8.270 -0.988 -12.599 1.00 61.75 111 ALA A N 1
ATOM 806 C CA . ALA A 1 111 ? 7.123 -1.845 -12.915 1.00 61.75 111 ALA A CA 1
ATOM 807 C C . ALA A 1 111 ? 7.143 -3.193 -12.165 1.00 61.75 111 ALA A C 1
ATOM 809 O O . ALA A 1 111 ? 6.094 -3.812 -11.976 1.00 61.75 111 ALA A O 1
ATOM 810 N N . LEU A 1 112 ? 8.323 -3.636 -11.716 1.00 62.53 112 LEU A N 1
ATOM 811 C CA . LEU A 1 112 ? 8.505 -4.869 -10.948 1.00 62.53 112 LEU A CA 1
ATOM 812 C C . LEU A 1 112 ? 8.305 -4.684 -9.437 1.00 62.53 112 LEU A C 1
ATOM 814 O O . LEU A 1 112 ? 8.211 -5.679 -8.716 1.00 62.53 112 LEU A O 1
ATOM 818 N N . VAL A 1 113 ? 8.245 -3.448 -8.928 1.00 69.75 113 VAL A N 1
ATOM 819 C CA . VAL A 1 113 ? 8.040 -3.216 -7.492 1.00 69.75 113 VAL A CA 1
ATOM 820 C C . VAL A 1 113 ? 6.591 -3.530 -7.138 1.00 69.75 113 VAL A C 1
ATOM 822 O O . VAL A 1 113 ? 5.679 -2.742 -7.392 1.00 69.75 113 VAL A O 1
ATOM 825 N N . GLN A 1 114 ? 6.381 -4.684 -6.509 1.00 74.12 114 GLN A N 1
ATOM 826 C CA . GLN A 1 114 ? 5.080 -5.047 -5.969 1.00 74.12 114 GLN A CA 1
ATOM 827 C C . GLN A 1 114 ? 4.793 -4.201 -4.720 1.00 74.12 114 GLN A C 1
ATOM 829 O O . GLN A 1 114 ? 5.558 -4.258 -3.761 1.00 74.12 114 GLN A O 1
ATOM 834 N N . GLN A 1 115 ? 3.704 -3.429 -4.709 1.00 81.31 115 GLN A N 1
ATOM 835 C CA . GLN A 1 115 ? 3.323 -2.585 -3.566 1.00 81.31 115 GLN A CA 1
ATOM 836 C C . GLN A 1 115 ? 1.925 -2.946 -3.072 1.00 81.31 115 GLN A C 1
ATOM 838 O O . GLN A 1 115 ? 1.033 -3.217 -3.877 1.00 81.31 115 GLN A O 1
ATOM 843 N N . ALA A 1 116 ? 1.731 -2.921 -1.752 1.00 88.44 116 ALA A N 1
ATOM 844 C CA . ALA A 1 116 ? 0.411 -3.013 -1.142 1.00 88.44 116 ALA A CA 1
ATOM 845 C C . ALA A 1 116 ? -0.208 -1.618 -1.013 1.00 88.44 116 ALA A C 1
ATOM 847 O O . ALA A 1 116 ? 0.377 -0.711 -0.421 1.00 88.44 116 ALA A O 1
ATOM 848 N N . LEU A 1 117 ? -1.411 -1.448 -1.551 1.00 92.00 117 LEU A N 1
ATOM 849 C CA . LEU A 1 117 ? -2.164 -0.199 -1.514 1.00 92.00 117 LEU A CA 1
ATOM 850 C C . LEU A 1 117 ? -3.439 -0.380 -0.700 1.00 92.00 117 LEU A C 1
ATOM 852 O O . LEU A 1 117 ? -4.141 -1.378 -0.864 1.00 92.00 117 LEU A O 1
ATOM 856 N N . LEU A 1 118 ? -3.753 0.608 0.138 1.00 95.56 118 LEU A N 1
ATOM 857 C CA . LEU A 1 118 ? -5.009 0.687 0.877 1.00 95.56 118 LEU A CA 1
ATOM 858 C C . LEU A 1 118 ? -5.913 1.766 0.282 1.00 95.56 118 LEU A C 1
ATOM 860 O O . LEU A 1 118 ? -5.475 2.889 0.044 1.00 95.56 118 LEU A O 1
ATOM 864 N N . ALA A 1 119 ? -7.184 1.427 0.091 1.00 96.38 119 ALA A N 1
ATOM 865 C CA . ALA A 1 119 ? -8.229 2.335 -0.361 1.00 96.38 119 ALA A CA 1
ATOM 866 C C . ALA A 1 119 ? -9.420 2.321 0.605 1.00 96.38 119 ALA A C 1
ATOM 868 O O . ALA A 1 119 ? -9.773 1.280 1.156 1.00 96.38 119 ALA A O 1
ATOM 869 N N . GLY A 1 120 ? -10.064 3.473 0.770 1.00 96.44 120 GLY A N 1
ATOM 870 C CA . GLY A 1 120 ? -11.203 3.663 1.667 1.00 96.44 120 GLY A CA 1
ATOM 871 C C . GLY A 1 120 ? -10.920 4.706 2.752 1.00 96.44 120 GLY A C 1
ATOM 872 O O . GLY A 1 120 ? -9.761 5.029 3.018 1.00 96.44 120 GLY A O 1
ATOM 873 N N . PRO A 1 121 ? -11.966 5.278 3.367 1.00 96.31 121 PRO A N 1
ATOM 874 C CA . PRO A 1 121 ? -11.788 6.311 4.373 1.00 96.31 121 PRO A CA 1
ATOM 875 C C . PRO A 1 121 ? -11.387 5.709 5.725 1.00 96.31 121 PRO A C 1
ATOM 877 O O . PRO A 1 121 ? -11.876 4.651 6.123 1.00 96.31 121 PRO A O 1
ATOM 880 N N . ALA A 1 122 ? -10.552 6.434 6.471 1.00 97.06 122 ALA A N 1
ATOM 881 C CA . ALA A 1 122 ? -10.174 6.105 7.845 1.00 97.06 122 ALA A CA 1
ATOM 882 C C . ALA A 1 122 ? -11.293 6.469 8.842 1.00 97.06 122 ALA A C 1
ATOM 884 O O . ALA A 1 122 ? -11.102 7.288 9.739 1.00 97.06 122 ALA A O 1
ATOM 885 N N . LEU A 1 123 ? -12.484 5.899 8.654 1.00 97.31 123 LEU A N 1
ATOM 886 C CA . LEU A 1 123 ? -13.675 6.176 9.458 1.00 97.31 123 LEU A CA 1
ATOM 887 C C . LEU A 1 123 ? -14.221 4.898 10.088 1.00 97.31 123 LEU A C 1
ATOM 889 O O . LEU A 1 123 ? -14.304 3.865 9.426 1.00 97.31 123 LEU A O 1
ATOM 893 N N . VAL A 1 124 ? -14.654 4.965 11.347 1.00 97.62 124 VAL A N 1
ATOM 894 C CA . VAL A 1 124 ? -15.340 3.836 11.995 1.00 97.62 124 VAL A CA 1
ATOM 895 C C . VAL A 1 124 ? -16.531 3.374 11.157 1.00 97.62 124 VAL A C 1
ATOM 897 O O . VAL A 1 124 ? -17.327 4.176 10.675 1.00 97.62 124 VAL A O 1
ATOM 900 N N . GLY A 1 125 ? -16.655 2.058 10.991 1.00 96.06 125 GLY A N 1
ATOM 901 C CA . GLY A 1 125 ? -17.687 1.417 10.184 1.00 96.06 125 GLY A CA 1
ATOM 902 C C . GLY A 1 125 ? -17.356 1.346 8.693 1.00 96.06 125 GLY A C 1
ATOM 903 O O . GLY A 1 125 ? -17.938 0.505 8.002 1.00 96.06 125 GLY A O 1
ATOM 904 N N . ALA A 1 126 ? -16.410 2.150 8.196 1.00 97.12 126 ALA A N 1
ATOM 905 C CA . ALA A 1 126 ? -15.944 2.064 6.819 1.00 97.12 126 ALA A CA 1
ATOM 906 C C . ALA A 1 126 ? -15.092 0.812 6.581 1.00 97.12 126 ALA A C 1
ATOM 908 O O . ALA A 1 126 ? -14.590 0.177 7.511 1.00 97.12 126 ALA A O 1
ATOM 909 N N . VAL A 1 127 ? -14.945 0.452 5.309 1.00 97.75 127 VAL A N 1
ATOM 910 C CA . VAL A 1 127 ? -14.124 -0.679 4.877 1.00 97.75 127 VAL A CA 1
ATOM 911 C C . VAL A 1 127 ? -12.874 -0.141 4.199 1.00 97.75 127 VAL A C 1
ATOM 913 O O . VAL A 1 127 ? -12.973 0.605 3.225 1.00 97.75 127 VAL A O 1
ATOM 916 N N . LEU A 1 128 ? -11.713 -0.552 4.701 1.00 98.06 128 LEU A N 1
ATOM 917 C CA . LEU A 1 128 ? -10.451 -0.428 3.986 1.00 98.06 128 LEU A CA 1
ATOM 918 C C . LEU A 1 128 ? -10.269 -1.659 3.099 1.00 98.06 128 LEU A C 1
ATOM 920 O O . LEU A 1 128 ? -10.486 -2.788 3.541 1.00 98.06 128 LEU A O 1
ATOM 924 N N . SER A 1 129 ? -9.874 -1.435 1.851 1.00 97.00 129 SER A N 1
ATOM 925 C CA . SER A 1 129 ? -9.616 -2.475 0.855 1.00 97.00 129 SER A CA 1
ATOM 926 C C . SER A 1 129 ? -8.153 -2.443 0.441 1.00 97.00 129 SER A C 1
ATOM 928 O O . SER A 1 129 ? -7.627 -1.391 0.084 1.00 97.00 129 SER A O 1
ATOM 930 N N . ALA A 1 130 ? -7.509 -3.599 0.494 1.00 94.44 130 ALA A N 1
ATOM 931 C CA . ALA A 1 130 ? -6.139 -3.829 0.092 1.00 94.44 130 ALA A CA 1
ATOM 932 C C . ALA A 1 130 ? -6.086 -4.310 -1.360 1.00 94.44 130 ALA A C 1
ATOM 934 O O . ALA A 1 130 ? -6.879 -5.149 -1.788 1.00 94.44 130 ALA A O 1
ATOM 935 N N . SER A 1 131 ? -5.116 -3.801 -2.106 1.00 90.69 131 SER A N 1
ATOM 936 C CA . SER A 1 131 ? -4.792 -4.264 -3.455 1.00 90.69 131 SER A CA 1
ATOM 937 C C . SER A 1 131 ? -3.280 -4.337 -3.631 1.00 90.69 131 SER A C 1
ATOM 939 O O . SER A 1 131 ? -2.534 -3.694 -2.892 1.00 90.69 131 SER A O 1
ATOM 941 N N . LEU A 1 132 ? -2.832 -5.140 -4.593 1.00 87.44 132 LEU A N 1
ATOM 942 C CA . LEU A 1 132 ? -1.427 -5.251 -4.960 1.00 87.44 132 LEU A CA 1
ATOM 943 C C . LEU A 1 132 ? -1.226 -4.757 -6.387 1.00 87.44 132 LEU A C 1
ATOM 945 O O . LEU A 1 132 ? -1.962 -5.155 -7.288 1.00 87.44 132 LEU A O 1
ATOM 949 N N . THR A 1 133 ? -0.208 -3.930 -6.602 1.00 81.38 133 THR A N 1
ATOM 950 C CA . THR A 1 133 ? 0.231 -3.521 -7.945 1.00 81.38 133 THR A CA 1
ATOM 951 C C . THR A 1 133 ? 1.409 -4.379 -8.389 1.00 81.38 133 THR A C 1
ATOM 953 O O . THR A 1 133 ? 2.268 -4.647 -7.558 1.00 81.38 133 THR A O 1
ATOM 956 N N . GLY A 1 134 ? 1.461 -4.806 -9.658 1.00 72.56 134 GLY A N 1
ATOM 957 C CA . GLY A 1 134 ? 2.553 -5.619 -10.233 1.00 72.56 134 GLY A CA 1
ATOM 958 C C . GLY A 1 134 ? 2.105 -6.989 -10.772 1.00 72.56 134 GLY A C 1
ATOM 959 O O . GLY A 1 134 ? 1.091 -7.541 -10.338 1.00 72.56 134 GLY A O 1
ATOM 960 N N . SER A 1 135 ? 2.844 -7.543 -11.739 1.00 55.78 135 SER A N 1
ATOM 961 C CA . SER A 1 135 ? 2.538 -8.823 -12.398 1.00 55.78 135 SER A CA 1
ATOM 962 C C . SER A 1 135 ? 3.017 -10.015 -11.561 1.00 55.78 135 SER A C 1
ATOM 964 O O . SER A 1 135 ? 4.123 -10.516 -11.754 1.00 55.78 135 SER A O 1
ATOM 966 N N . GLY A 1 136 ? 2.195 -10.468 -10.613 1.00 56.44 136 GLY A N 1
ATOM 967 C CA . GLY A 1 136 ? 2.596 -11.552 -9.710 1.00 56.44 136 GLY A CA 1
ATOM 968 C C . GLY A 1 136 ? 1.489 -12.077 -8.802 1.00 56.44 136 GLY A C 1
ATOM 969 O O . GLY A 1 136 ? 1.759 -12.378 -7.643 1.00 56.44 136 GLY A O 1
ATOM 970 N N . ALA A 1 137 ? 0.248 -12.165 -9.294 1.00 59.44 137 ALA A N 1
ATOM 971 C CA . ALA A 1 137 ? -0.900 -12.652 -8.524 1.00 59.44 137 ALA A CA 1
ATOM 972 C C . ALA A 1 137 ? -0.806 -14.170 -8.237 1.00 59.44 137 ALA A C 1
ATOM 974 O O . ALA A 1 137 ? -1.531 -14.980 -8.808 1.00 59.44 137 ALA A O 1
ATOM 975 N N . SER A 1 138 ? 0.119 -14.548 -7.355 1.00 65.38 138 SER A N 1
ATOM 976 C CA . SER A 1 138 ? 0.078 -15.792 -6.582 1.00 65.38 138 SER A CA 1
ATOM 977 C C . SER A 1 138 ? -1.002 -15.666 -5.493 1.00 65.38 138 SER A C 1
ATOM 979 O O . SER A 1 138 ? -1.457 -14.549 -5.227 1.00 65.38 138 SER A O 1
ATOM 981 N N . PRO A 1 139 ? -1.415 -16.754 -4.818 1.00 65.44 139 PRO A N 1
ATOM 982 C CA . PRO A 1 139 ? -2.227 -16.638 -3.613 1.00 65.44 139 PRO A CA 1
ATOM 983 C C . PRO A 1 139 ? -1.535 -15.703 -2.614 1.00 65.44 139 PRO A C 1
ATOM 985 O O . PRO A 1 139 ? -0.328 -15.817 -2.382 1.00 65.44 139 PRO A O 1
ATOM 988 N N . VAL A 1 140 ? -2.296 -14.757 -2.067 1.00 83.00 140 VAL A N 1
ATOM 989 C CA . VAL A 1 140 ? -1.789 -13.737 -1.149 1.00 83.00 140 VAL A CA 1
ATOM 990 C C . VAL A 1 140 ? -2.572 -13.790 0.147 1.00 83.00 140 VAL A C 1
ATOM 992 O O . VAL A 1 140 ? -3.792 -13.624 0.144 1.00 83.00 140 VAL A O 1
ATOM 995 N N . ASP A 1 141 ? -1.847 -13.942 1.250 1.00 91.12 141 ASP A N 1
ATOM 996 C CA . ASP A 1 141 ? -2.390 -13.762 2.589 1.00 91.12 141 ASP A CA 1
ATOM 997 C C . ASP A 1 141 ? -2.248 -12.301 3.011 1.00 91.12 141 ASP A C 1
ATOM 999 O O . ASP A 1 141 ? -1.182 -11.700 2.858 1.00 91.12 141 ASP A O 1
ATOM 1003 N N . PHE A 1 142 ? -3.297 -11.730 3.597 1.00 93.56 142 PHE A N 1
ATOM 1004 C CA . PHE A 1 142 ? -3.264 -10.378 4.149 1.00 93.56 142 PHE A CA 1
ATOM 1005 C C . PHE A 1 142 ? -3.270 -10.438 5.670 1.00 93.56 142 PHE A C 1
ATOM 1007 O O . PHE A 1 142 ? -4.039 -11.182 6.265 1.00 93.56 142 PHE A O 1
ATOM 1014 N N . HIS A 1 143 ? -2.431 -9.630 6.305 1.00 96.50 143 HIS A N 1
ATOM 1015 C CA . HIS A 1 143 ? -2.392 -9.488 7.755 1.00 96.50 143 HIS A CA 1
ATOM 1016 C C . HIS A 1 143 ? -2.511 -8.014 8.104 1.00 96.50 143 HIS A C 1
ATOM 1018 O O . HIS A 1 143 ? -1.691 -7.201 7.672 1.00 96.50 143 HIS A O 1
ATOM 1024 N N . TRP A 1 144 ? -3.534 -7.663 8.876 1.00 98.00 144 TRP A N 1
ATOM 1025 C CA . TRP A 1 144 ? -3.770 -6.280 9.270 1.00 98.00 144 TRP A CA 1
ATOM 1026 C C . TRP A 1 144 ? -3.111 -5.965 10.600 1.00 98.00 144 TRP A C 1
ATOM 1028 O O . TRP A 1 144 ? -3.119 -6.770 11.531 1.00 98.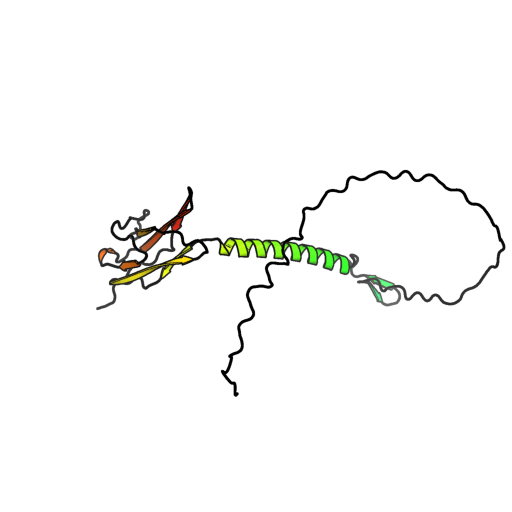00 144 TRP A O 1
ATOM 1038 N N . TYR A 1 145 ? -2.567 -4.760 10.685 1.00 98.31 145 TYR A N 1
ATOM 1039 C CA . TYR A 1 145 ? -1.886 -4.254 11.858 1.00 98.31 145 TYR A CA 1
ATOM 1040 C C . TYR A 1 145 ? -2.420 -2.879 12.224 1.00 98.31 145 TYR A C 1
ATOM 1042 O O . TYR A 1 145 ? -2.769 -2.088 11.347 1.00 98.31 145 TYR A O 1
ATOM 1050 N N . ARG A 1 146 ? -2.412 -2.578 13.520 1.00 98.06 146 ARG A N 1
ATOM 1051 C CA . ARG A 1 146 ? -2.722 -1.254 14.061 1.00 98.06 146 ARG A CA 1
ATOM 1052 C C . ARG A 1 146 ? -1.620 -0.747 14.971 1.00 98.06 146 ARG A C 1
ATOM 1054 O O . ARG A 1 146 ? -0.914 -1.538 15.599 1.00 98.06 146 ARG A O 1
ATOM 1061 N N . ILE A 1 147 ? -1.495 0.566 15.062 1.00 98.31 147 ILE A N 1
ATOM 1062 C CA . ILE A 1 147 ? -0.584 1.222 15.994 1.00 98.31 147 ILE A CA 1
ATOM 1063 C C . ILE A 1 147 ? -1.274 2.420 16.640 1.00 98.31 147 ILE A C 1
ATOM 1065 O O . ILE A 1 147 ? -1.885 3.253 15.965 1.00 98.31 147 ILE A O 1
ATOM 1069 N N . ALA A 1 148 ? -1.191 2.490 17.967 1.00 97.19 148 ALA A N 1
ATOM 1070 C CA . ALA A 1 148 ? -1.711 3.616 18.729 1.00 97.19 148 ALA A CA 1
ATOM 1071 C C . ALA A 1 148 ? -0.724 4.801 18.702 1.00 97.19 148 ALA A C 1
ATOM 1073 O O . ALA A 1 148 ? 0.486 4.588 18.567 1.00 97.19 148 ALA A O 1
ATOM 1074 N N . PRO A 1 149 ? -1.197 6.049 18.871 1.00 95.50 149 PRO A N 1
ATOM 1075 C CA . PRO A 1 149 ? -0.329 7.222 18.905 1.00 95.50 149 PRO A CA 1
ATOM 1076 C C . PRO A 1 149 ? 0.784 7.087 19.950 1.00 95.50 149 PRO A C 1
ATOM 1078 O O . PRO A 1 149 ? 0.537 6.703 21.093 1.00 95.50 149 PRO A O 1
ATOM 1081 N N . GLY A 1 150 ? 2.020 7.396 19.554 1.00 94.44 150 GLY A N 1
ATOM 1082 C CA . GLY A 1 150 ? 3.194 7.326 20.430 1.00 94.44 150 GLY A CA 1
ATOM 1083 C C . GLY A 1 150 ? 3.741 5.917 20.687 1.00 94.44 150 GLY A C 1
ATOM 1084 O O . GLY A 1 150 ? 4.766 5.789 21.354 1.00 94.44 150 GLY A O 1
ATOM 1085 N N . GLN A 1 151 ? 3.110 4.863 20.160 1.00 96.44 151 GLN A N 1
ATOM 1086 C CA . GLN A 1 151 ? 3.683 3.516 20.183 1.00 96.44 151 GLN A CA 1
ATOM 1087 C C . GLN A 1 151 ? 4.742 3.350 19.089 1.00 96.44 151 GLN A C 1
ATOM 1089 O O . GLN A 1 151 ? 4.694 4.009 18.052 1.00 96.44 151 GLN A O 1
ATOM 1094 N N . GLN A 1 152 ? 5.691 2.439 19.317 1.00 95.12 152 GLN A N 1
ATOM 1095 C CA . GLN A 1 152 ? 6.758 2.116 18.359 1.00 95.12 152 GLN A CA 1
ATOM 1096 C C . GLN A 1 152 ? 6.536 0.783 17.632 1.00 95.12 152 GLN A C 1
ATOM 1098 O O . GLN A 1 152 ? 7.219 0.500 16.650 1.00 95.12 152 GLN A O 1
ATOM 1103 N N . SER A 1 153 ? 5.600 -0.046 18.103 1.00 96.25 153 SER A N 1
ATOM 1104 C CA . SER A 1 153 ? 5.352 -1.381 17.560 1.00 96.25 153 SER A CA 1
ATOM 1105 C C . SER A 1 153 ? 3.934 -1.531 17.014 1.00 96.25 153 SER A C 1
ATOM 1107 O O . SER A 1 153 ? 2.943 -1.150 17.638 1.00 96.25 153 SER A O 1
ATOM 1109 N N . TRP A 1 154 ? 3.855 -2.131 15.827 1.00 98.06 154 TRP A N 1
ATOM 1110 C CA . TRP A 1 154 ? 2.607 -2.510 15.178 1.00 98.06 154 TRP A CA 1
ATOM 1111 C C . TRP A 1 154 ? 2.032 -3.774 15.817 1.00 98.06 154 TRP A C 1
ATOM 1113 O O . TRP A 1 154 ? 2.728 -4.777 15.977 1.00 98.06 154 TRP A O 1
ATOM 1123 N N . GLN A 1 155 ? 0.745 -3.743 16.148 1.00 97.94 155 GLN A N 1
ATOM 1124 C CA . GLN A 1 155 ? 0.018 -4.866 16.732 1.00 97.94 155 GLN A CA 1
ATOM 1125 C C . GLN A 1 155 ? -0.793 -5.576 15.653 1.00 97.94 155 GLN A C 1
ATOM 1127 O O . GLN A 1 155 ? -1.578 -4.937 14.955 1.00 97.94 155 GLN A O 1
ATOM 1132 N N . LEU A 1 156 ? -0.617 -6.892 15.528 1.00 97.75 156 LEU A N 1
ATOM 1133 C CA . LEU A 1 156 ? -1.416 -7.727 14.630 1.00 97.75 156 LEU A CA 1
ATOM 1134 C C . LEU A 1 156 ? -2.885 -7.735 15.075 1.00 97.75 156 LEU A C 1
ATOM 1136 O O . LEU A 1 156 ? -3.170 -7.821 16.269 1.00 97.75 156 LEU A O 1
ATOM 1140 N N . ILE A 1 157 ? -3.801 -7.716 14.109 1.00 97.69 157 ILE A N 1
ATOM 1141 C CA . ILE A 1 157 ? -5.236 -7.947 14.296 1.00 97.69 157 ILE A CA 1
ATOM 1142 C C . ILE A 1 157 ? -5.534 -9.381 13.818 1.00 97.69 157 ILE A C 1
ATOM 1144 O O . ILE A 1 157 ? -5.705 -9.593 12.618 1.00 97.69 157 ILE A O 1
ATOM 1148 N N . PRO A 1 158 ? -5.567 -10.396 14.707 1.00 94.38 158 PRO A N 1
ATOM 1149 C CA . PRO A 1 158 ? -5.495 -11.807 14.297 1.00 94.38 158 PRO A CA 1
ATOM 1150 C C . PRO A 1 158 ? -6.661 -12.292 13.426 1.00 94.38 158 PRO A C 1
ATOM 1152 O O . PRO A 1 158 ? -6.473 -13.173 12.584 1.00 94.38 158 PRO A O 1
ATOM 1155 N N . GLU A 1 159 ? -7.842 -11.704 13.628 1.00 92.88 159 GLU A N 1
ATOM 1156 C CA . GLU A 1 159 ? -9.085 -12.039 12.919 1.00 92.88 159 GLU A CA 1
ATOM 1157 C C . GLU A 1 159 ? -9.171 -11.393 11.525 1.00 92.88 159 GLU A C 1
ATOM 1159 O O . GLU A 1 159 ? -9.991 -11.777 10.692 1.00 92.88 159 GLU A O 1
ATOM 1164 N N . ALA A 1 160 ? -8.318 -10.406 11.240 1.00 95.31 160 ALA A N 1
ATOM 1165 C CA . ALA A 1 160 ? -8.326 -9.661 9.991 1.00 95.31 160 ALA A CA 1
ATOM 1166 C C . ALA A 1 160 ? -7.325 -10.275 9.002 1.00 95.31 160 ALA A C 1
ATOM 1168 O O . ALA A 1 160 ? -6.153 -9.895 8.969 1.00 95.31 160 ALA A O 1
ATOM 1169 N N . ARG A 1 161 ? -7.799 -11.248 8.210 1.00 90.50 161 ARG A N 1
ATOM 1170 C CA . ARG A 1 161 ? -6.970 -12.021 7.257 1.00 90.50 161 ARG A CA 1
ATOM 1171 C C . ARG A 1 161 ? -7.308 -11.825 5.775 1.00 90.50 161 ARG A C 1
ATOM 1173 O O . ARG A 1 161 ? -6.660 -12.386 4.898 1.00 90.50 161 ARG A O 1
ATOM 1180 N N . GLY A 1 162 ? -8.358 -11.060 5.488 1.00 92.44 162 GLY A N 1
ATOM 1181 C CA . GLY A 1 162 ? -8.823 -10.806 4.126 1.00 92.44 162 GLY A CA 1
ATOM 1182 C C . GLY A 1 162 ? -8.210 -9.553 3.505 1.00 92.44 162 GLY A C 1
ATOM 1183 O O . GLY A 1 162 ? -7.650 -8.702 4.194 1.00 92.44 162 GLY A O 1
ATOM 1184 N N . ALA A 1 163 ? -8.418 -9.391 2.198 1.00 93.81 163 ALA A N 1
ATOM 1185 C CA . ALA A 1 163 ? -8.088 -8.162 1.475 1.00 93.81 163 ALA A CA 1
ATOM 1186 C C . ALA A 1 163 ? -8.940 -6.954 1.913 1.00 93.81 163 ALA A C 1
ATOM 1188 O O . ALA A 1 163 ? -8.716 -5.843 1.454 1.00 93.81 163 ALA A O 1
ATOM 1189 N N . SER A 1 164 ? -9.920 -7.137 2.797 1.00 96.06 164 SER A N 1
ATOM 1190 C CA . SER A 1 164 ? -10.739 -6.053 3.329 1.00 96.06 164 SER A CA 1
ATOM 1191 C C . SER A 1 164 ? -10.811 -6.125 4.846 1.00 96.06 164 SER A C 1
ATOM 1193 O O . SER A 1 164 ? -10.911 -7.211 5.420 1.00 96.06 164 SER A O 1
ATOM 1195 N N . TYR A 1 165 ? -10.825 -4.959 5.485 1.00 97.88 165 TYR A N 1
ATOM 1196 C CA . TYR A 1 165 ? -11.005 -4.821 6.924 1.00 97.88 165 TYR A CA 1
ATOM 1197 C C . TYR A 1 165 ? -12.012 -3.714 7.224 1.00 97.88 165 TYR A C 1
ATOM 1199 O O . TYR A 1 165 ? -11.911 -2.604 6.699 1.00 97.88 165 TYR A O 1
ATOM 1207 N N . ARG A 1 166 ? -13.008 -4.022 8.061 1.00 97.62 166 ARG A N 1
ATOM 1208 C CA . ARG A 1 166 ? -13.990 -3.040 8.523 1.00 97.62 166 ARG A CA 1
ATOM 1209 C C . ARG A 1 166 ? -13.481 -2.394 9.803 1.00 97.62 166 ARG A C 1
ATOM 1211 O O . ARG A 1 166 ? -13.311 -3.078 10.806 1.00 97.62 166 ARG A O 1
ATOM 1218 N N . LEU A 1 167 ? -13.293 -1.081 9.760 1.00 97.62 167 LEU A N 1
ATOM 1219 C CA . LEU A 1 167 ? -12.819 -0.299 10.895 1.00 97.62 167 LEU A CA 1
ATOM 1220 C C . LEU A 1 167 ? -13.843 -0.324 12.029 1.00 97.62 167 LEU A C 1
ATOM 1222 O O . LEU A 1 167 ? -15.039 -0.102 11.816 1.00 97.62 167 LEU A O 1
ATOM 1226 N N . THR A 1 168 ? -13.366 -0.572 13.244 1.00 96.81 168 THR A N 1
ATOM 1227 C CA . THR A 1 168 ? -14.198 -0.687 14.445 1.00 96.81 168 THR A CA 1
ATOM 1228 C C . THR A 1 168 ? -13.937 0.461 15.416 1.00 96.81 168 THR A C 1
ATOM 1230 O O . THR A 1 168 ? -12.997 1.237 15.261 1.00 96.81 168 THR A O 1
ATOM 1233 N N . MET A 1 169 ? -14.745 0.552 16.474 1.00 96.19 169 MET A N 1
ATOM 1234 C CA . MET A 1 169 ? -14.520 1.518 17.556 1.00 96.19 169 MET A CA 1
ATOM 1235 C C . MET A 1 169 ? -13.171 1.329 18.261 1.00 96.19 169 MET A C 1
ATOM 1237 O O . MET A 1 169 ? -12.633 2.295 18.793 1.00 96.19 169 MET A O 1
ATOM 1241 N N . LEU A 1 170 ? -12.607 0.115 18.249 1.00 95.75 170 LEU A N 1
ATOM 1242 C CA . LEU A 1 170 ? -11.293 -0.151 18.840 1.00 95.75 170 LEU A CA 1
ATOM 1243 C C . LEU A 1 170 ? -10.162 0.516 18.061 1.00 95.75 170 LEU A C 1
ATOM 1245 O O . LEU A 1 170 ? -9.094 0.726 18.619 1.00 95.75 170 LEU A O 1
ATOM 1249 N N . ASP A 1 171 ? -10.389 0.846 16.793 1.00 97.50 171 ASP A N 1
ATOM 1250 C CA . ASP A 1 171 ? -9.364 1.370 15.897 1.00 97.50 171 ASP A CA 1
ATOM 1251 C C . ASP A 1 171 ? -9.275 2.904 15.940 1.00 97.50 171 ASP A C 1
ATOM 1253 O O . ASP A 1 171 ? -8.349 3.485 15.383 1.00 97.50 171 ASP A O 1
ATOM 1257 N N . VAL A 1 172 ? -10.206 3.574 16.627 1.00 97.56 172 VAL A N 1
ATOM 1258 C CA . VAL A 1 172 ? -10.269 5.040 16.736 1.00 97.56 172 VAL A CA 1
ATOM 1259 C C . VAL A 1 172 ? -8.974 5.605 17.313 1.00 97.56 172 VAL A C 1
ATOM 1261 O O . VAL A 1 172 ? -8.464 5.135 18.328 1.00 97.56 172 VAL A O 1
ATOM 1264 N N . GLY A 1 173 ? -8.448 6.639 16.658 1.00 97.38 173 GLY A N 1
ATOM 1265 C CA . GLY A 1 173 ? -7.181 7.275 17.006 1.00 97.38 173 GLY A CA 1
ATOM 1266 C C . GLY A 1 173 ? -5.941 6.492 16.567 1.00 97.38 173 GLY A C 1
ATOM 1267 O O . GLY A 1 173 ? -4.842 7.030 16.660 1.00 97.38 173 GLY A O 1
ATOM 1268 N N . GLN A 1 174 ? -6.088 5.263 16.065 1.00 98.31 174 GLN A N 1
ATOM 1269 C CA . GLN A 1 174 ? -4.977 4.430 15.602 1.00 98.31 174 GLN A CA 1
ATOM 1270 C C . GLN A 1 174 ? -4.730 4.596 14.101 1.00 98.31 174 GLN A C 1
ATOM 1272 O O . GLN A 1 174 ? -5.613 5.015 13.350 1.00 98.31 174 GLN A O 1
ATOM 1277 N N . GLN A 1 175 ? -3.527 4.237 13.661 1.00 98.38 175 GLN A N 1
ATOM 1278 C CA . GLN A 1 175 ? -3.211 4.040 12.245 1.00 98.38 175 GLN A CA 1
ATOM 1279 C C . GLN A 1 175 ? -3.261 2.553 11.902 1.00 98.38 175 GLN A C 1
ATOM 1281 O O . GLN A 1 175 ? -2.931 1.712 12.739 1.00 98.38 175 GLN A O 1
ATOM 1286 N N . LEU A 1 176 ? -3.661 2.238 10.671 1.00 98.25 176 LEU A N 1
ATOM 1287 C CA . LEU A 1 176 ? -3.811 0.881 10.152 1.00 98.25 176 LEU A CA 1
ATOM 1288 C C . LEU A 1 176 ? -2.866 0.655 8.977 1.00 98.25 176 LEU A C 1
ATOM 1290 O O . LEU A 1 176 ? -2.679 1.536 8.144 1.00 98.25 176 LEU A O 1
ATOM 1294 N N . MET A 1 177 ? -2.324 -0.551 8.882 1.00 97.81 177 MET A N 1
ATOM 1295 C CA . MET A 1 177 ? -1.495 -1.010 7.772 1.00 97.81 177 MET A CA 1
ATOM 1296 C C . MET A 1 177 ? -1.867 -2.454 7.449 1.00 97.81 177 MET A C 1
ATOM 1298 O O . MET A 1 177 ? -2.288 -3.207 8.329 1.00 97.81 177 MET A O 1
ATOM 1302 N N . VAL A 1 178 ? -1.673 -2.860 6.198 1.00 97.12 178 VAL A N 1
ATOM 1303 C CA . VAL A 1 178 ? -1.747 -4.267 5.807 1.00 97.12 178 VAL A CA 1
ATOM 1304 C C . VAL A 1 178 ? -0.379 -4.752 5.345 1.00 97.12 178 VAL A C 1
ATOM 1306 O O . VAL A 1 178 ? 0.360 -4.024 4.682 1.00 97.12 178 VAL A O 1
ATOM 1309 N N . VAL A 1 179 ? -0.045 -5.990 5.697 1.00 94.31 179 VAL A N 1
ATOM 1310 C CA . VAL A 1 179 ? 1.098 -6.716 5.146 1.00 94.31 179 VAL A CA 1
ATOM 1311 C C . VAL A 1 179 ? 0.562 -7.878 4.327 1.00 94.31 179 VAL A C 1
ATOM 1313 O O . VAL A 1 179 ? -0.108 -8.764 4.858 1.00 94.31 179 VAL A O 1
ATOM 1316 N N . SER A 1 180 ? 0.857 -7.873 3.034 1.00 92.50 180 SER A N 1
ATOM 1317 C CA . SER A 1 180 ? 0.591 -9.000 2.150 1.00 92.50 180 SER A CA 1
ATOM 1318 C C . SER A 1 180 ? 1.778 -9.953 2.146 1.00 92.50 180 SER A C 1
ATOM 1320 O O . SER A 1 180 ? 2.927 -9.511 2.043 1.00 92.50 180 SER A O 1
ATOM 1322 N N . VAL A 1 181 ? 1.504 -11.249 2.205 1.00 89.44 181 VAL A N 1
ATOM 1323 C CA . VAL A 1 181 ? 2.497 -12.315 2.107 1.00 89.44 181 VAL A CA 1
ATOM 1324 C C . VAL A 1 181 ? 2.164 -13.140 0.875 1.00 89.44 181 VAL A C 1
ATOM 1326 O O . VAL A 1 181 ? 1.072 -13.694 0.783 1.00 89.44 181 VAL A O 1
ATOM 1329 N N . SER A 1 182 ? 3.088 -13.202 -0.077 1.00 86.50 182 SER A N 1
ATOM 1330 C CA . SER A 1 182 ? 2.954 -14.031 -1.273 1.00 86.50 182 SER A CA 1
ATOM 1331 C C . SER A 1 182 ? 4.107 -15.025 -1.362 1.00 86.50 182 SER A C 1
ATOM 1333 O O . SER A 1 182 ? 5.242 -14.738 -0.973 1.00 86.50 182 SER A O 1
ATOM 1335 N N . GLY A 1 183 ? 3.802 -16.225 -1.850 1.00 75.50 183 GLY A N 1
ATOM 1336 C CA . GLY A 1 183 ? 4.784 -17.274 -2.106 1.00 75.50 183 GLY A CA 1
ATOM 1337 C C . GLY A 1 183 ? 4.937 -17.524 -3.601 1.00 75.50 183 GLY A C 1
ATOM 1338 O O . GLY A 1 183 ? 3.941 -17.671 -4.313 1.00 75.50 183 GLY A O 1
ATOM 1339 N N . ALA A 1 184 ? 6.178 -17.608 -4.074 1.00 67.50 184 ALA A N 1
ATOM 1340 C CA . ALA A 1 184 ? 6.507 -18.132 -5.397 1.00 67.50 184 ALA A CA 1
ATOM 1341 C C . ALA A 1 184 ? 7.623 -19.175 -5.242 1.00 67.50 184 ALA A C 1
ATOM 1343 O O . ALA A 1 184 ? 8.773 -18.838 -4.952 1.00 67.50 184 ALA A O 1
ATOM 1344 N N . GLY A 1 185 ? 7.277 -20.458 -5.380 1.00 72.62 185 GLY A N 1
ATOM 1345 C CA . GLY A 1 185 ? 8.210 -21.559 -5.126 1.00 72.62 185 GLY A CA 1
ATOM 1346 C C . GLY A 1 185 ? 8.693 -21.574 -3.671 1.00 72.62 185 GLY A C 1
ATOM 1347 O O . GLY A 1 185 ? 7.888 -21.682 -2.751 1.00 72.62 185 GLY A O 1
ATOM 1348 N N . THR A 1 186 ? 10.006 -21.459 -3.457 1.00 74.06 186 THR A N 1
ATOM 1349 C CA . THR A 1 186 ? 10.637 -21.431 -2.121 1.00 74.06 186 THR A CA 1
ATOM 1350 C C . THR A 1 186 ? 10.751 -20.029 -1.520 1.00 74.06 186 THR A C 1
ATOM 1352 O O . THR A 1 186 ? 11.201 -19.884 -0.384 1.00 74.06 186 THR A O 1
ATOM 1355 N N . THR A 1 187 ? 10.385 -18.986 -2.265 1.00 76.94 187 THR A N 1
ATOM 1356 C CA . THR A 1 187 ? 10.580 -17.597 -1.844 1.00 76.94 187 THR A CA 1
ATOM 1357 C C . THR A 1 187 ? 9.283 -17.028 -1.290 1.00 76.94 187 THR A C 1
ATOM 1359 O O . THR A 1 187 ? 8.250 -17.046 -1.959 1.00 76.94 187 THR A O 1
ATOM 1362 N N . THR A 1 188 ? 9.348 -16.493 -0.070 1.00 84.38 188 THR A N 1
ATOM 1363 C CA . THR A 1 188 ? 8.259 -15.717 0.534 1.00 84.38 188 THR A CA 1
ATOM 1364 C C . THR A 1 188 ? 8.571 -14.234 0.402 1.00 84.38 188 THR A C 1
ATOM 1366 O O . THR A 1 188 ? 9.611 -13.776 0.876 1.00 84.38 188 THR A O 1
ATOM 1369 N N . VAL A 1 189 ? 7.662 -13.478 -0.204 1.00 84.25 189 VAL A N 1
ATOM 1370 C CA . VAL A 1 189 ? 7.749 -12.022 -0.328 1.00 84.25 189 VAL A CA 1
ATOM 1371 C C . VAL A 1 189 ? 6.725 -11.392 0.608 1.00 84.25 189 VAL A C 1
ATOM 1373 O O . VAL A 1 189 ? 5.577 -11.827 0.682 1.00 84.25 189 VAL A O 1
ATOM 1376 N N . ARG A 1 190 ? 7.143 -10.359 1.344 1.00 87.88 190 ARG A N 1
ATOM 1377 C CA . ARG A 1 190 ? 6.274 -9.574 2.226 1.00 87.88 190 ARG A CA 1
ATOM 1378 C C . ARG A 1 190 ? 6.255 -8.131 1.758 1.00 87.88 190 ARG A C 1
ATOM 1380 O O . ARG A 1 190 ? 7.322 -7.557 1.572 1.00 87.88 190 ARG A O 1
ATOM 1387 N N . GLN A 1 191 ? 5.066 -7.565 1.592 1.00 89.88 191 GLN A N 1
ATOM 1388 C CA . GLN A 1 191 ? 4.890 -6.167 1.197 1.00 89.88 191 GLN A CA 1
ATOM 1389 C C . GLN A 1 191 ? 3.953 -5.463 2.167 1.00 89.88 191 GLN A C 1
ATOM 1391 O O . GLN A 1 191 ? 2.873 -5.967 2.470 1.00 89.88 191 GLN A O 1
ATOM 1396 N N . SER A 1 192 ? 4.383 -4.305 2.651 1.00 92.94 192 SER A N 1
ATOM 1397 C CA . SER A 1 192 ? 3.632 -3.462 3.580 1.00 92.94 192 SER A CA 1
ATOM 1398 C C . SER A 1 192 ? 2.960 -2.328 2.819 1.00 92.94 192 SER A C 1
ATOM 1400 O O . SER A 1 192 ? 3.550 -1.781 1.886 1.00 92.94 192 SER A O 1
ATOM 1402 N N . SER A 1 193 ? 1.760 -1.933 3.232 1.00 94.94 193 SER A N 1
ATOM 1403 C CA . SER A 1 193 ? 1.141 -0.712 2.721 1.00 94.94 193 SER A CA 1
ATOM 1404 C C . SER A 1 193 ? 1.668 0.537 3.418 1.00 94.94 193 SER A C 1
ATOM 1406 O O . SER A 1 193 ? 2.262 0.472 4.494 1.00 94.94 193 SER A O 1
ATOM 1408 N N . GLN A 1 194 ? 1.359 1.701 2.848 1.00 94.88 194 GLN A N 1
ATOM 1409 C CA . GLN A 1 194 ? 1.390 2.934 3.630 1.00 94.88 194 GLN A CA 1
ATOM 1410 C C . GLN A 1 194 ? 0.322 2.880 4.742 1.00 94.88 194 GLN A C 1
ATOM 1412 O O . GLN A 1 194 ? -0.760 2.319 4.513 1.00 94.88 194 GLN A O 1
ATOM 1417 N N . PRO A 1 195 ? 0.600 3.437 5.935 1.00 96.25 195 PRO A N 1
ATOM 1418 C CA . PRO A 1 195 ? -0.392 3.581 6.991 1.00 96.25 195 PRO A CA 1
ATOM 1419 C C . PRO A 1 195 ? -1.568 4.480 6.596 1.00 96.25 195 PRO A C 1
ATOM 1421 O O . PRO A 1 195 ? -1.384 5.523 5.974 1.00 96.25 195 PRO A O 1
ATOM 1424 N N . VAL A 1 196 ? -2.773 4.119 7.035 1.00 97.56 196 VAL A N 1
ATOM 1425 C CA . VAL A 1 196 ? -3.997 4.919 6.902 1.00 97.56 196 VAL A CA 1
ATOM 1426 C C . VAL A 1 196 ? -4.525 5.269 8.291 1.00 97.56 196 VAL A C 1
ATOM 1428 O O . VAL A 1 196 ? -4.672 4.398 9.146 1.00 97.56 196 VAL A O 1
ATOM 1431 N N . GLY A 1 197 ? -4.821 6.545 8.526 1.00 95.50 197 GLY A N 1
ATOM 1432 C CA . GLY A 1 197 ? -5.336 7.045 9.800 1.00 95.50 197 GLY A CA 1
ATOM 1433 C C . GLY A 1 197 ? -4.758 8.415 10.176 1.00 95.50 197 GLY A C 1
ATOM 1434 O O . GLY A 1 197 ? -4.065 9.027 9.363 1.00 95.50 197 GLY A O 1
ATOM 1435 N N . PRO A 1 198 ? -5.007 8.897 11.405 1.00 97.06 198 PRO A N 1
ATOM 1436 C CA . PRO A 1 198 ? -5.728 8.209 12.476 1.00 97.06 198 PRO A CA 1
ATOM 1437 C C . PRO A 1 198 ? -7.203 7.975 12.133 1.00 97.06 198 PRO A C 1
ATOM 1439 O O . PRO A 1 198 ? -7.831 8.803 11.476 1.00 97.06 198 PRO A O 1
ATOM 1442 N N . VAL A 1 199 ? -7.757 6.843 12.567 1.00 97.88 199 VAL A N 1
ATOM 1443 C CA . VAL A 1 199 ? -9.179 6.542 12.356 1.00 97.88 199 VAL A CA 1
ATOM 1444 C C . VAL A 1 199 ? -10.032 7.492 13.186 1.00 97.88 199 VAL A C 1
ATOM 1446 O O . VAL A 1 199 ? -9.830 7.628 14.395 1.00 97.88 199 VAL A O 1
ATOM 1449 N N . THR A 1 200 ? -11.015 8.120 12.555 1.00 97.19 200 THR A N 1
ATOM 1450 C CA . THR A 1 200 ? -11.960 9.017 13.223 1.00 97.19 200 THR A CA 1
ATOM 1451 C C . THR A 1 200 ? -13.371 8.441 13.204 1.00 97.19 200 THR A C 1
ATOM 1453 O O . THR A 1 200 ? -13.675 7.464 12.518 1.00 97.19 200 THR A O 1
ATOM 1456 N N . GLN A 1 201 ? -14.248 9.006 14.026 1.00 94.12 201 GLN A N 1
ATOM 1457 C CA . GLN A 1 201 ? -15.670 8.681 14.006 1.00 94.12 201 GLN A CA 1
ATOM 1458 C C . GLN A 1 201 ? -16.394 9.718 13.155 1.00 94.12 201 GLN A C 1
ATOM 1460 O O . GLN A 1 201 ? -16.043 10.899 13.182 1.00 94.12 201 GLN A O 1
ATOM 1465 N N . THR A 1 202 ? -17.418 9.295 12.420 1.00 83.12 202 THR A N 1
ATOM 1466 C CA . THR A 1 202 ? -18.339 10.245 11.797 1.00 83.12 202 THR A CA 1
ATOM 1467 C C . THR A 1 202 ? -19.061 11.017 12.908 1.00 83.12 202 THR A C 1
ATOM 1469 O O . THR A 1 202 ? -19.558 10.374 13.839 1.00 83.12 202 THR A O 1
ATOM 1472 N N . PRO A 1 203 ? -19.117 12.361 12.853 1.00 70.69 203 PRO A N 1
ATOM 1473 C CA . PRO A 1 203 ? -19.915 13.135 13.796 1.00 70.69 203 PRO A CA 1
ATOM 1474 C C . PRO A 1 203 ? -21.368 12.648 13.768 1.00 70.69 203 PRO A C 1
ATOM 1476 O O . PRO A 1 203 ? -21.919 12.441 12.685 1.00 70.69 203 PRO A O 1
ATOM 1479 N N . ARG A 1 204 ? -21.946 12.409 14.949 1.00 62.22 204 ARG A N 1
ATOM 1480 C CA . ARG A 1 204 ? -23.375 12.106 15.095 1.00 62.22 204 ARG A CA 1
ATOM 1481 C C . ARG A 1 204 ? -24.229 13.339 14.856 1.00 62.22 204 ARG A C 1
ATOM 1483 O O . ARG A 1 204 ? -23.772 14.439 15.238 1.00 62.22 204 ARG A O 1
#

Radius of gyration: 38.17 Å; Cα contacts (8 Å, |Δi|>4): 233; chains: 1; bounding box: 88×65×92 Å

Solvent-accessible surface area (backbone atoms only — not comparable to full-atom values): 13304 Å² total; per-residue (Å²): 142,81,91,90,80,92,78,82,90,85,81,83,75,98,72,80,78,76,84,79,75,90,80,80,77,80,89,78,79,84,78,88,75,86,80,86,82,78,88,81,90,82,83,90,82,90,85,89,84,90,85,83,90,82,89,83,86,79,84,67,81,70,78,80,58,70,55,47,46,78,57,94,90,40,80,50,59,54,92,85,39,80,59,58,66,66,57,53,50,52,52,51,52,53,49,52,55,51,51,54,52,50,51,50,51,52,55,54,54,57,56,64,55,62,42,33,43,74,45,66,64,50,32,49,72,32,53,36,37,54,47,73,48,55,97,69,91,48,74,66,48,29,43,32,29,40,31,53,81,92,60,92,65,75,40,77,42,89,87,40,51,53,57,53,45,68,39,43,82,88,42,53,58,16,34,36,34,43,36,40,41,34,57,60,91,92,46,78,48,76,31,62,28,69,74,47,57,59,19,41,71,75,84,129

pLDDT: mean 72.83, std 21.12, range [34.16, 98.38]

Mean predicted aligned error: 20.16 Å

Nearest PDB structures (foldseek):
  4dix-assembly2_B  TM=7.645E-01  e=5.935E-05  Arabidopsis thaliana
  6rpz-assembly1_A  TM=6.413E-01  e=2.863E-02  Mus musculus
  6rpx-assembly1_A  TM=6.680E-01  e=9.312E-02  Mus musculus
  6rpy-assembly1_A  TM=6.373E-01  e=1.166E-01  Mus musculus
  8v2c-assembly1_B  TM=4.899E-01  e=1.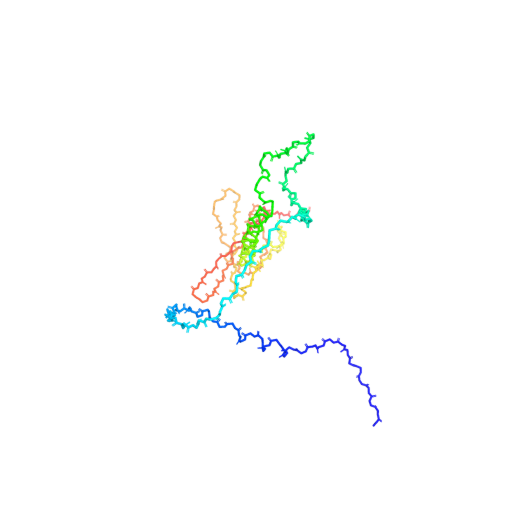042E+00  Mus musculus

Sequence (204 aa):
MINETAQRPGQSSFGDLQNSMDSMGLPDVPMVRSLSRAPRRSAIAMAALLGSLLASGLAQAQGMVPGCQLVDGSLQCVPGLTADPEQQIQILRKQISADQGLETVVNQQQALVQQALLAGPALVGAVLSASLTGSGASPVDFHWYRIAPGQQSWQLIPEARGASYRLTMLDVGQQLMVVSVSGAGTTTVRQSSQPVGPVTQTPR

Secondary structure (DSSP, 8-state):
------PPS----TTSSTTSSS---------------------------------------PPPPTTEEEETTEEEEPTT--S-HHHHHHHHHHHHHHHHHHHHHHHHHHHT--EEEEES-SBTT-EEEEEEESS----EEEEEEEE-TT--SPEEETT--SSEEE--GGGBT-EEEEEEEEEETTEEEEEEBPPB--BBPPP-